Protein AF-A0A518LIF8-F1 (afdb_monomer_lite)

Secondary structure (DSSP, 8-state):
-HHHHHHHHHHHHHHHHHHHHHHHHHHS-TT--TT-TTB-HHHHHHHHHHHHHHHHHHTHHHHHHHHHHHHTTSSPS---EETTEESEEETTTTT-S-TTEEEEEEEEEEEEEEEEEEEEEEEEEEEEEEEEEEEEEEEEEEEEEEEEEEEEEEEEEEEEEEEEEEEEEEEEEEEEEESSS-B-HHHHHHHHHH-GGGGGGBPSPPP-----PPP-

Sequence (216 aa):
MEDAERMKQDLATLERENAQLRARLRNTPFASEPTNPAFNAMEFRKALNFYVRISLLFLIPVQLAAIMLWLRGGVPKGLPSFGPIPLFDFGGLQSGIMPGIGIGIVSVGGLAIGLIAFGGMAVGVFAFGGGSLGVFAFGGGAIGLIAVGGGAVGLVSLGGGGAGIYVCAERGAGRYVFSVQRQDDRAVEFFTRWLPRLKKALAQPLPVVRIDSPRI

Radius of gyration: 25.29 Å; chains: 1; bounding box: 71×24×81 Å

pLDDT: mean 76.66, std 13.47, range [39.0, 92.81]

Structure (mmCIF, N/CA/C/O backbone):
data_AF-A0A518LIF8-F1
#
_entry.id   AF-A0A518LIF8-F1
#
loop_
_atom_site.group_PDB
_atom_site.id
_atom_site.type_symbol
_atom_site.label_atom_id
_atom_site.label_alt_id
_atom_site.label_comp_id
_atom_site.label_asym_id
_atom_site.label_entity_id
_atom_site.label_seq_id
_atom_site.pdbx_PDB_ins_code
_atom_site.Cartn_x
_atom_site.Cartn_y
_atom_site.Cartn_z
_atom_site.occupancy
_atom_site.B_iso_or_equiv
_atom_site.auth_seq_id
_atom_site.auth_comp_id
_atom_site.auth_asym_id
_atom_site.auth_atom_id
_atom_site.pdbx_PDB_model_num
ATOM 1 N N . MET A 1 1 ? -42.990 -7.902 49.945 1.00 66.25 1 MET A N 1
ATOM 2 C CA . MET A 1 1 ? -43.454 -6.800 49.067 1.00 66.25 1 MET A CA 1
ATOM 3 C C . MET A 1 1 ? -42.357 -5.758 48.887 1.00 66.25 1 MET A C 1
ATOM 5 O O . MET A 1 1 ? -42.110 -5.378 47.755 1.00 66.25 1 MET A O 1
ATOM 9 N N . GLU A 1 2 ? -41.638 -5.408 49.954 1.00 78.94 2 GLU A N 1
ATOM 10 C CA . GLU A 1 2 ? -40.510 -4.461 49.956 1.00 78.94 2 GLU A CA 1
ATOM 11 C C . GLU A 1 2 ? -39.363 -4.822 48.982 1.00 78.94 2 GLU A C 1
ATOM 13 O O . GLU A 1 2 ? -38.900 -3.973 48.223 1.00 78.94 2 GLU A O 1
ATOM 18 N N . ASP A 1 3 ? -38.984 -6.102 48.889 1.00 80.56 3 ASP A N 1
ATOM 19 C CA . ASP A 1 3 ? -37.943 -6.552 47.943 1.00 80.56 3 ASP A CA 1
ATOM 20 C C . ASP A 1 3 ? -38.349 -6.396 46.472 1.00 80.56 3 ASP A C 1
ATOM 22 O O . ASP A 1 3 ? -37.524 -6.083 45.615 1.00 80.56 3 ASP A O 1
ATOM 26 N N . ALA A 1 4 ? -39.639 -6.568 46.166 1.00 83.12 4 ALA A N 1
ATOM 27 C CA . ALA A 1 4 ? -40.151 -6.407 44.808 1.00 83.12 4 ALA A CA 1
ATOM 28 C C . ALA A 1 4 ? -40.184 -4.931 44.381 1.00 83.12 4 ALA A C 1
ATOM 30 O O . ALA A 1 4 ? -40.071 -4.631 43.192 1.00 83.12 4 ALA A O 1
ATOM 31 N N . GLU A 1 5 ? -40.323 -4.009 45.335 1.00 89.31 5 GLU A N 1
ATOM 32 C CA . GLU A 1 5 ? -40.235 -2.572 45.078 1.00 89.31 5 GLU A CA 1
ATOM 33 C C . GLU A 1 5 ? -38.786 -2.117 44.897 1.00 89.31 5 GLU A C 1
ATOM 35 O O . GLU A 1 5 ? -38.511 -1.396 43.936 1.00 89.31 5 GLU A O 1
ATOM 40 N N . ARG A 1 6 ? -37.845 -2.616 45.713 1.00 87.69 6 ARG A N 1
ATOM 41 C CA . ARG A 1 6 ? -36.402 -2.382 45.503 1.00 87.69 6 ARG A CA 1
ATOM 42 C C . ARG A 1 6 ? -35.941 -2.852 44.133 1.00 87.69 6 ARG A C 1
ATOM 44 O O . ARG A 1 6 ? -35.307 -2.097 43.407 1.00 87.69 6 ARG A O 1
ATOM 51 N N . MET A 1 7 ? -36.337 -4.058 43.735 1.00 77.44 7 MET A N 1
ATOM 52 C CA . MET A 1 7 ? -35.919 -4.624 42.453 1.00 77.44 7 MET A CA 1
ATOM 53 C C . MET A 1 7 ? -36.447 -3.811 41.260 1.00 77.44 7 MET A C 1
ATOM 55 O O . MET A 1 7 ? -35.762 -3.673 40.250 1.00 77.44 7 MET A O 1
ATOM 59 N N . LYS A 1 8 ? -37.641 -3.213 41.381 1.00 82.12 8 LYS A N 1
ATOM 60 C CA . LYS A 1 8 ? -38.184 -2.290 40.370 1.00 82.12 8 LYS A CA 1
ATOM 61 C C . LYS A 1 8 ? -37.453 -0.947 40.350 1.00 82.12 8 LYS A C 1
ATOM 63 O O . LYS A 1 8 ? -37.257 -0.391 39.270 1.00 82.12 8 LYS A O 1
ATOM 68 N N . GLN A 1 9 ? -37.054 -0.430 41.511 1.00 88.62 9 GLN A N 1
ATOM 69 C CA . GLN A 1 9 ? -36.265 0.801 41.603 1.00 88.62 9 GLN A CA 1
ATOM 70 C C . GLN A 1 9 ? -34.866 0.620 41.007 1.00 88.62 9 GLN A C 1
ATOM 72 O O . GLN A 1 9 ? -34.432 1.462 40.219 1.00 88.62 9 GLN A O 1
ATOM 77 N N . ASP A 1 10 ? -34.203 -0.500 41.287 1.00 84.75 10 ASP A N 1
ATOM 78 C CA . ASP A 1 10 ? -32.897 -0.826 40.708 1.00 84.75 10 ASP A CA 1
ATOM 79 C C . ASP A 1 10 ? -32.988 -0.983 39.187 1.00 84.75 10 ASP A C 1
ATOM 81 O O . ASP A 1 10 ? -32.168 -0.427 38.457 1.00 84.75 10 ASP A O 1
ATOM 85 N N . LEU A 1 11 ? -34.035 -1.650 38.686 1.00 81.25 11 LEU A N 1
ATOM 86 C CA . LEU A 1 11 ? -34.255 -1.805 37.246 1.00 81.25 11 LEU A CA 1
ATOM 87 C C . LEU A 1 11 ? -34.452 -0.450 36.552 1.00 81.25 11 LEU A C 1
ATOM 89 O O . LEU A 1 11 ? -33.823 -0.178 35.532 1.00 81.25 11 LEU A O 1
ATOM 93 N N . ALA A 1 12 ? -35.274 0.428 37.133 1.00 85.31 12 ALA A N 1
ATOM 94 C CA . ALA A 1 12 ? -35.507 1.767 36.597 1.00 85.31 12 ALA A CA 1
ATOM 95 C C . ALA A 1 12 ? -34.231 2.627 36.608 1.00 85.31 12 ALA A C 1
ATOM 97 O O . ALA A 1 12 ? -34.028 3.465 35.726 1.00 85.31 12 ALA A O 1
ATOM 98 N N . THR A 1 13 ? -33.362 2.421 37.597 1.00 85.44 13 THR A N 1
ATOM 99 C CA . THR A 1 13 ? -32.077 3.122 37.709 1.00 85.44 13 THR A CA 1
ATOM 100 C C . THR A 1 13 ? -31.101 2.624 36.646 1.00 85.44 13 THR A C 1
ATOM 102 O O . THR A 1 13 ? -30.535 3.429 35.904 1.00 85.44 13 THR A O 1
ATOM 105 N N . LEU A 1 14 ? -31.004 1.304 36.476 1.00 77.44 14 LEU A N 1
ATOM 106 C CA . LEU A 1 14 ? -30.195 0.672 35.436 1.00 77.44 14 LEU A CA 1
ATOM 107 C C . LEU A 1 14 ? -30.654 1.067 34.034 1.00 77.44 14 LEU A C 1
ATOM 109 O O . LEU A 1 14 ? -29.820 1.364 33.186 1.00 77.44 14 LEU A O 1
ATOM 113 N N . GLU A 1 15 ? -31.959 1.119 33.766 1.00 81.56 15 GLU A N 1
ATOM 114 C CA . GLU A 1 15 ? -32.489 1.544 32.464 1.00 81.56 15 GLU A CA 1
ATOM 115 C C . GLU A 1 15 ? -32.129 2.996 32.139 1.00 81.56 15 GLU A C 1
ATOM 117 O O . GLU A 1 15 ? -31.769 3.300 30.997 1.00 81.56 15 GLU A O 1
ATOM 122 N N . ARG A 1 16 ? -32.162 3.887 33.138 1.00 81.94 16 ARG A N 1
ATOM 123 C CA . ARG A 1 16 ? -31.741 5.288 32.983 1.00 81.94 16 ARG A CA 1
ATOM 124 C C . ARG A 1 16 ? -30.247 5.404 32.719 1.00 81.94 16 ARG A C 1
ATOM 126 O O . ARG A 1 16 ? -29.862 6.141 31.812 1.00 81.94 16 ARG A O 1
ATOM 133 N N . GLU A 1 17 ? -29.415 4.667 33.451 1.00 70.56 17 GLU A N 1
ATOM 134 C CA . GLU A 1 17 ? -27.970 4.633 33.204 1.00 70.56 17 GLU A CA 1
ATOM 135 C C . GLU A 1 17 ? -27.652 4.060 31.825 1.00 70.56 17 GLU A C 1
ATOM 137 O O . GLU A 1 17 ? -26.855 4.633 31.086 1.00 70.56 17 GLU A O 1
ATOM 142 N N . ASN A 1 18 ? -28.331 2.989 31.412 1.00 69.38 18 ASN A N 1
ATOM 143 C CA . ASN A 1 18 ? -28.150 2.401 30.088 1.00 69.38 18 ASN A CA 1
ATOM 144 C C . ASN A 1 18 ? -28.599 3.368 28.982 1.00 69.38 18 ASN A C 1
ATOM 146 O O . ASN A 1 18 ? -27.929 3.505 27.959 1.00 69.38 18 ASN A O 1
ATOM 150 N N . ALA A 1 19 ? -29.703 4.094 29.180 1.00 74.69 19 ALA A N 1
ATOM 151 C CA . ALA A 1 19 ? -30.160 5.132 28.258 1.00 74.69 19 ALA A CA 1
ATOM 152 C C . ALA A 1 19 ? -29.178 6.314 28.180 1.00 74.69 19 ALA A C 1
ATOM 154 O O . ALA A 1 19 ? -28.896 6.802 27.082 1.00 74.69 19 ALA A O 1
ATOM 155 N N . GLN A 1 20 ? -28.600 6.736 29.308 1.00 75.44 20 GLN A N 1
ATOM 156 C CA . GLN A 1 20 ? -27.552 7.759 29.345 1.00 75.44 20 GLN A CA 1
ATOM 157 C C . GLN A 1 20 ? -26.262 7.288 28.677 1.00 75.44 20 GLN A C 1
ATOM 159 O O . GLN A 1 20 ? -25.673 8.043 27.906 1.00 75.44 20 GLN A O 1
ATOM 164 N N . LEU A 1 21 ? -25.840 6.046 28.909 1.00 58.69 21 LEU A N 1
ATOM 165 C CA . LEU A 1 21 ? -24.696 5.435 28.235 1.00 58.69 21 LEU A CA 1
ATOM 166 C C . LEU A 1 21 ? -24.939 5.359 26.728 1.00 58.69 21 LEU A C 1
ATOM 168 O O . LEU A 1 21 ? -24.064 5.735 25.959 1.00 58.69 21 LEU A O 1
ATOM 172 N N . ARG A 1 22 ? -26.145 4.985 26.287 1.00 62.56 22 ARG A N 1
ATOM 173 C CA . ARG A 1 22 ? -26.541 5.012 24.868 1.00 62.56 22 ARG A CA 1
ATOM 174 C C . ARG A 1 22 ? -26.496 6.418 24.278 1.00 62.56 22 ARG A C 1
ATOM 176 O O . ARG A 1 22 ? -26.089 6.569 23.132 1.00 62.56 22 ARG A O 1
ATOM 183 N N . ALA A 1 23 ? -26.921 7.439 25.022 1.00 63.16 23 ALA A N 1
ATOM 184 C CA . ALA A 1 23 ? -26.852 8.829 24.575 1.00 63.16 23 ALA A CA 1
ATOM 185 C C . ALA A 1 23 ? -25.404 9.333 24.510 1.00 63.16 23 ALA A C 1
ATOM 187 O O . ALA A 1 23 ? -25.035 9.976 23.530 1.00 63.16 23 ALA A O 1
ATOM 188 N N . ARG A 1 24 ? -24.569 8.975 25.498 1.00 57.41 24 ARG A N 1
ATOM 189 C CA . ARG A 1 24 ? -23.124 9.233 25.476 1.00 57.41 24 ARG A CA 1
ATOM 190 C C . ARG A 1 24 ? -22.498 8.563 24.266 1.00 57.41 24 ARG A C 1
ATOM 192 O O . ARG A 1 24 ? -21.989 9.279 23.430 1.00 57.41 24 ARG A O 1
ATOM 199 N N . LEU A 1 25 ? -22.668 7.256 24.082 1.00 52.72 25 LEU A N 1
ATOM 200 C CA . LEU A 1 25 ? -22.127 6.500 22.945 1.00 52.72 25 LEU A CA 1
ATOM 201 C C . LEU A 1 25 ? -22.579 7.030 21.576 1.00 52.72 25 LEU A C 1
ATOM 203 O O . LEU A 1 25 ? -21.823 6.959 20.615 1.00 52.72 25 LEU A O 1
ATOM 207 N N . ARG A 1 26 ? -23.803 7.562 21.474 1.00 55.28 26 ARG A N 1
ATOM 208 C CA . ARG A 1 26 ? -24.331 8.155 20.235 1.00 55.28 26 ARG A CA 1
ATOM 209 C C . ARG A 1 26 ? -23.744 9.539 19.942 1.00 55.28 26 ARG A C 1
ATOM 211 O O . ARG A 1 26 ? -23.593 9.888 18.776 1.00 55.28 26 ARG A O 1
ATOM 218 N N . ASN A 1 27 ? -23.424 10.306 20.985 1.00 54.44 27 ASN A N 1
ATOM 219 C CA . ASN A 1 27 ? -22.943 11.687 20.880 1.00 54.44 27 ASN A CA 1
ATOM 220 C C . ASN A 1 27 ? -21.419 11.813 21.018 1.00 54.44 27 ASN A C 1
ATOM 222 O O . ASN A 1 27 ? -20.849 12.821 20.609 1.00 54.44 27 ASN A O 1
ATOM 226 N N . THR A 1 28 ? -20.748 10.806 21.571 1.00 46.34 28 THR A N 1
ATOM 227 C CA . THR A 1 28 ? -19.296 10.676 21.565 1.00 46.34 28 THR A CA 1
ATOM 228 C C . THR A 1 28 ? -18.901 9.906 20.309 1.00 46.34 28 THR A C 1
ATOM 230 O O . THR A 1 28 ? -19.117 8.691 20.258 1.00 46.34 28 THR A O 1
ATOM 233 N N . PRO A 1 29 ? -18.302 10.540 19.287 1.00 49.28 29 PRO A N 1
ATOM 234 C CA . PRO A 1 29 ? -17.512 9.767 18.344 1.00 49.28 29 PRO A CA 1
ATOM 235 C C . PRO A 1 29 ? -16.437 9.052 19.173 1.00 49.28 29 PRO A C 1
ATOM 237 O O . PRO A 1 29 ? -15.814 9.681 20.023 1.00 49.28 29 PRO A O 1
ATOM 240 N N . PHE A 1 30 ? -16.276 7.745 18.976 1.00 48.09 30 PHE A N 1
ATOM 241 C CA . PHE A 1 30 ? -15.442 6.780 19.721 1.00 48.09 30 PHE A CA 1
ATOM 242 C C . PHE A 1 30 ? -13.918 7.109 19.794 1.00 48.09 30 PHE A C 1
ATOM 244 O O . PHE A 1 30 ? -13.072 6.226 19.856 1.00 48.09 30 PHE A O 1
ATOM 251 N N . ALA A 1 31 ? -13.518 8.377 19.736 1.00 45.19 31 ALA A N 1
ATOM 252 C CA . ALA A 1 31 ? -12.410 8.809 18.899 1.00 45.19 31 ALA A CA 1
ATOM 253 C C . ALA A 1 31 ? -11.564 9.969 19.432 1.00 45.19 31 ALA A C 1
ATOM 255 O O . ALA A 1 31 ? -10.439 10.146 18.968 1.00 45.19 31 ALA A O 1
ATOM 256 N N . SER A 1 32 ? -12.118 10.823 20.299 1.00 39.91 32 SER A N 1
ATOM 257 C CA . SER A 1 32 ? -11.504 12.119 20.624 1.00 39.91 32 SER A CA 1
ATOM 258 C C . SER A 1 32 ? -10.998 12.251 22.055 1.00 39.91 32 SER A C 1
ATOM 260 O O . SER A 1 32 ? -10.412 13.280 22.378 1.00 39.91 32 SER A O 1
ATOM 262 N N . GLU A 1 33 ? -11.157 11.234 22.902 1.00 39.72 33 GLU A N 1
ATOM 263 C CA . GLU A 1 33 ? -10.405 11.194 24.153 1.00 39.72 33 GLU A CA 1
ATOM 264 C C . GLU A 1 33 ? -9.013 10.592 23.896 1.00 39.72 33 GLU A C 1
ATOM 266 O O . GLU A 1 33 ? -8.917 9.495 23.340 1.00 39.72 33 GLU A O 1
ATOM 271 N N . PRO A 1 34 ? -7.920 11.247 24.341 1.00 44.06 34 PRO A N 1
ATOM 272 C CA . PRO A 1 34 ? -6.574 10.658 24.369 1.00 44.06 34 PRO A CA 1
ATOM 273 C C . PRO A 1 34 ? -6.483 9.384 25.237 1.00 44.06 34 PRO A C 1
ATOM 275 O O . PRO A 1 34 ? -5.436 8.742 25.287 1.00 44.06 34 PRO A O 1
ATOM 278 N N . THR A 1 35 ? -7.593 9.002 25.869 1.00 45.22 35 THR A N 1
ATOM 279 C CA . THR A 1 35 ? -7.771 7.852 26.745 1.00 45.22 35 THR A CA 1
ATOM 280 C C . THR A 1 35 ? -8.967 7.011 26.280 1.00 45.22 35 THR A C 1
ATOM 282 O O . THR A 1 35 ? -9.860 6.731 27.066 1.00 45.22 35 THR A O 1
ATOM 285 N N . ASN A 1 36 ? -9.039 6.609 25.005 1.00 51.31 36 ASN A N 1
ATOM 286 C CA . ASN A 1 36 ? -9.975 5.546 24.617 1.00 51.31 36 ASN A CA 1
ATOM 287 C C . ASN A 1 36 ? -9.455 4.205 25.188 1.00 51.31 36 ASN A C 1
ATOM 289 O O . ASN A 1 36 ? -8.446 3.698 24.688 1.00 51.31 36 ASN A O 1
ATOM 293 N N . PRO A 1 37 ? -10.099 3.601 26.209 1.00 53.69 37 PRO A N 1
ATOM 294 C CA . PRO A 1 37 ? -9.611 2.366 26.822 1.00 53.69 37 PRO A CA 1
ATOM 295 C C . PRO A 1 37 ? -9.697 1.157 25.880 1.00 53.69 37 PRO A C 1
ATOM 297 O O . PRO A 1 37 ? -9.038 0.156 26.140 1.00 53.69 37 PRO A O 1
ATOM 300 N N . ALA A 1 38 ? -10.473 1.243 24.792 1.00 56.03 38 ALA A N 1
ATOM 301 C CA . ALA A 1 38 ? -10.650 0.169 23.815 1.00 56.03 38 ALA A CA 1
ATOM 302 C C . ALA A 1 38 ? -9.593 0.182 22.694 1.00 56.03 38 ALA A C 1
ATOM 304 O O . ALA A 1 38 ? -9.380 -0.838 22.034 1.00 56.03 38 ALA A O 1
ATOM 305 N N . PHE A 1 39 ? -8.901 1.307 22.474 1.00 64.81 39 PHE A N 1
ATOM 306 C CA . PHE A 1 39 ? -7.959 1.437 21.364 1.00 64.81 39 PHE A CA 1
ATOM 307 C C . PHE A 1 39 ? -6.686 2.190 21.733 1.00 64.81 39 PHE A C 1
ATOM 309 O O . PHE A 1 39 ? -6.690 3.389 22.007 1.00 64.81 39 PHE A O 1
ATOM 316 N N . ASN A 1 40 ? -5.556 1.495 21.629 1.00 71.88 40 ASN A N 1
ATOM 317 C CA . ASN A 1 40 ? -4.247 2.088 21.838 1.00 71.88 40 ASN A CA 1
ATOM 318 C C . ASN A 1 40 ? -3.651 2.564 20.502 1.00 71.88 40 ASN A C 1
ATOM 320 O O . ASN A 1 40 ? -3.010 1.804 19.769 1.00 71.88 40 ASN A O 1
ATOM 324 N N . ALA A 1 41 ? -3.821 3.857 20.208 1.00 68.38 41 ALA A N 1
ATOM 325 C CA . ALA A 1 41 ? -3.300 4.490 18.993 1.00 68.38 41 ALA A CA 1
ATOM 326 C C . ALA A 1 41 ? -1.768 4.403 18.869 1.00 68.38 41 ALA A C 1
ATOM 328 O O . ALA A 1 41 ? -1.224 4.352 17.763 1.00 68.38 41 ALA A O 1
ATOM 329 N N . MET A 1 42 ? -1.053 4.353 19.996 1.00 74.00 42 MET A N 1
ATOM 330 C CA . MET A 1 42 ? 0.403 4.245 19.998 1.00 74.00 42 MET A CA 1
ATOM 331 C C . MET A 1 42 ? 0.855 2.860 19.534 1.00 74.00 42 MET A C 1
ATOM 333 O O . MET A 1 42 ? 1.761 2.755 18.706 1.00 74.00 42 MET A O 1
ATOM 337 N N . GLU A 1 43 ? 0.192 1.806 20.011 1.00 76.75 43 GLU A N 1
ATOM 338 C CA . GLU A 1 43 ? 0.437 0.433 19.560 1.00 76.75 43 GLU A CA 1
ATOM 339 C C . GLU A 1 43 ? -0.013 0.221 18.111 1.00 76.75 43 GLU A C 1
ATOM 341 O O . GLU A 1 43 ? 0.692 -0.442 17.350 1.00 76.75 43 GLU A O 1
ATOM 346 N N . PHE A 1 44 ? -1.106 0.862 17.680 1.00 76.56 44 PHE A N 1
ATOM 347 C CA . PHE A 1 44 ? -1.516 0.877 16.272 1.00 76.56 44 PHE A CA 1
ATOM 348 C C . PHE A 1 44 ? -0.424 1.463 15.374 1.00 76.56 44 PHE A C 1
ATOM 350 O O . PHE A 1 44 ? 0.012 0.820 14.418 1.00 76.56 44 PHE A O 1
ATOM 357 N N . ARG A 1 45 ? 0.087 2.652 15.718 1.00 77.38 45 ARG A N 1
ATOM 358 C CA . ARG A 1 45 ? 1.146 3.309 14.943 1.00 77.38 45 ARG A CA 1
ATOM 359 C C . ARG A 1 45 ? 2.445 2.512 14.961 1.00 77.38 45 ARG A C 1
ATOM 361 O O . ARG A 1 45 ? 3.104 2.405 13.931 1.00 77.38 45 ARG A O 1
ATOM 368 N N . LYS A 1 46 ? 2.821 1.914 16.097 1.00 81.56 46 LYS A N 1
ATOM 369 C CA . LYS A 1 46 ? 3.983 1.009 16.175 1.00 81.56 46 LYS A CA 1
ATOM 370 C C . LYS A 1 46 ? 3.801 -0.216 15.282 1.00 81.56 46 LYS A C 1
ATOM 372 O O . LYS A 1 46 ? 4.746 -0.596 14.594 1.00 81.56 46 LYS A O 1
ATOM 377 N N . ALA A 1 47 ? 2.612 -0.819 15.272 1.00 79.69 47 ALA A N 1
ATOM 378 C CA . ALA A 1 47 ? 2.302 -1.952 14.411 1.00 79.69 47 ALA A CA 1
ATOM 379 C C . ALA A 1 47 ? 2.378 -1.557 12.930 1.00 79.69 47 ALA A C 1
ATOM 381 O O . ALA A 1 47 ? 3.066 -2.232 12.168 1.00 79.69 47 ALA A O 1
ATOM 382 N N . LEU A 1 48 ? 1.762 -0.439 12.534 1.00 79.31 48 LEU A N 1
ATOM 383 C CA . LEU A 1 48 ? 1.819 0.068 11.161 1.00 79.31 48 LEU A CA 1
ATOM 384 C C . LEU A 1 48 ? 3.263 0.381 10.739 1.00 79.31 48 LEU A C 1
ATOM 386 O O . LEU A 1 48 ? 3.727 -0.111 9.714 1.00 79.31 48 LEU A O 1
ATOM 390 N N . ASN A 1 49 ? 4.018 1.095 11.580 1.00 81.88 49 ASN A N 1
ATOM 391 C CA . ASN A 1 49 ? 5.431 1.393 11.341 1.00 81.88 49 ASN A CA 1
ATOM 392 C C . ASN A 1 49 ? 6.291 0.133 11.246 1.00 81.88 49 ASN A C 1
ATOM 394 O O . ASN A 1 49 ? 7.248 0.110 10.477 1.00 81.88 49 ASN A O 1
ATOM 398 N N . PHE A 1 50 ? 5.977 -0.918 12.003 1.00 84.31 50 PHE A N 1
ATOM 399 C CA . PHE A 1 50 ? 6.672 -2.194 11.878 1.00 84.31 50 PHE A CA 1
ATOM 400 C C . PHE A 1 50 ? 6.471 -2.805 10.488 1.00 84.31 50 PHE A C 1
ATOM 402 O O . PHE A 1 50 ? 7.451 -3.216 9.870 1.00 84.31 50 PHE A O 1
ATOM 409 N N . TYR A 1 51 ? 5.236 -2.826 9.977 1.00 81.06 51 TYR A N 1
ATOM 410 C CA . TYR A 1 51 ? 4.958 -3.331 8.630 1.00 81.06 51 TYR A CA 1
ATOM 411 C C . TYR A 1 51 ? 5.590 -2.456 7.542 1.00 81.06 51 TYR A C 1
ATOM 413 O O . TYR A 1 51 ? 6.188 -2.987 6.614 1.00 81.06 51 TYR A O 1
ATOM 421 N N . VAL A 1 52 ? 5.554 -1.131 7.687 1.00 77.31 52 VAL A N 1
ATOM 422 C CA . VAL A 1 52 ? 6.214 -0.213 6.741 1.00 77.31 52 VAL A CA 1
ATOM 423 C C . VAL A 1 52 ? 7.735 -0.408 6.745 1.00 77.31 52 VAL A C 1
ATOM 425 O O . VAL A 1 52 ? 8.367 -0.457 5.691 1.00 77.31 52 VAL A O 1
ATOM 428 N N . ARG A 1 53 ? 8.349 -0.572 7.923 1.00 81.25 53 ARG A N 1
ATOM 429 C CA . ARG A 1 53 ? 9.791 -0.843 8.035 1.00 81.25 53 ARG A CA 1
ATOM 430 C C . ARG A 1 53 ? 10.163 -2.193 7.443 1.00 81.25 53 ARG A C 1
ATOM 432 O O . ARG A 1 53 ? 11.159 -2.271 6.735 1.00 81.25 53 ARG A O 1
ATOM 439 N N . ILE A 1 54 ? 9.384 -3.244 7.704 1.00 84.31 54 ILE A N 1
ATOM 440 C CA . ILE A 1 54 ? 9.693 -4.568 7.157 1.00 84.31 54 ILE A CA 1
ATOM 441 C C . ILE A 1 54 ? 9.533 -4.590 5.634 1.00 84.31 54 ILE A C 1
ATOM 443 O O . ILE A 1 54 ? 10.372 -5.174 4.954 1.00 84.31 54 ILE A O 1
ATOM 447 N N . SER A 1 55 ? 8.540 -3.879 5.083 1.00 79.56 55 SER A N 1
ATOM 448 C CA . SER A 1 55 ? 8.419 -3.714 3.632 1.00 79.56 55 SER A CA 1
ATOM 449 C C . SER A 1 55 ? 9.577 -2.904 3.043 1.00 79.56 55 SER A C 1
ATOM 451 O O . SER A 1 55 ? 10.087 -3.267 1.990 1.00 79.56 55 SER A O 1
ATOM 453 N N . LEU A 1 56 ? 10.051 -1.857 3.732 1.00 79.00 56 LEU A N 1
ATOM 454 C CA . LEU A 1 56 ? 11.242 -1.091 3.327 1.00 79.00 56 LEU A CA 1
ATOM 455 C C . LEU A 1 56 ? 12.511 -1.952 3.316 1.00 79.00 56 LEU A C 1
ATOM 457 O O . LEU A 1 56 ? 13.300 -1.852 2.381 1.00 79.00 56 LEU A O 1
ATOM 461 N N . LEU A 1 57 ? 12.692 -2.823 4.314 1.00 84.88 57 LEU A N 1
ATOM 462 C CA . LEU A 1 57 ? 13.814 -3.767 4.352 1.00 84.88 57 LEU A CA 1
ATOM 463 C C . LEU A 1 57 ? 13.780 -4.728 3.156 1.00 84.88 57 LEU A C 1
ATOM 465 O O . LEU A 1 57 ? 14.817 -5.001 2.559 1.00 84.88 57 LEU A O 1
ATOM 469 N N . PHE A 1 58 ? 12.592 -5.194 2.762 1.00 82.19 58 PHE A N 1
ATOM 470 C CA . PHE A 1 58 ? 12.429 -6.070 1.598 1.00 82.19 58 PHE A CA 1
ATOM 471 C C . PHE A 1 58 ? 12.797 -5.381 0.271 1.00 82.19 58 PHE A C 1
ATOM 473 O O . PHE A 1 58 ? 13.151 -6.047 -0.699 1.00 82.19 58 PHE A O 1
ATOM 480 N N . LEU A 1 59 ? 12.767 -4.045 0.232 1.00 80.50 59 LEU A N 1
ATOM 481 C CA . LEU A 1 59 ? 13.183 -3.249 -0.924 1.00 80.50 59 LEU A CA 1
ATOM 482 C C . LEU A 1 59 ? 14.696 -2.975 -0.971 1.00 80.50 59 LEU A C 1
ATOM 484 O O . LEU A 1 59 ? 15.174 -2.517 -2.005 1.00 80.50 59 LEU A O 1
ATOM 488 N N . ILE A 1 60 ? 15.470 -3.280 0.079 1.00 85.31 60 ILE A N 1
ATOM 489 C CA . ILE A 1 60 ? 16.937 -3.104 0.094 1.00 85.31 60 ILE A CA 1
ATOM 490 C C . ILE A 1 60 ? 17.639 -3.752 -1.110 1.00 85.31 60 ILE A C 1
ATOM 492 O O . ILE A 1 60 ? 18.430 -3.054 -1.740 1.00 85.31 60 ILE A O 1
ATOM 496 N N . PRO A 1 61 ? 17.394 -5.024 -1.490 1.00 85.06 61 PRO A N 1
ATOM 497 C CA . PRO A 1 61 ? 18.064 -5.611 -2.653 1.00 85.06 61 PRO A CA 1
ATOM 498 C C . PRO A 1 61 ? 17.738 -4.866 -3.954 1.00 85.06 61 PRO A C 1
ATOM 500 O O . PRO A 1 61 ? 18.619 -4.694 -4.790 1.00 85.06 61 PRO A O 1
ATOM 503 N N . VAL A 1 62 ? 16.508 -4.364 -4.102 1.00 81.31 62 VAL A N 1
ATOM 504 C CA . VAL A 1 62 ? 16.097 -3.554 -5.261 1.00 81.31 62 VAL A CA 1
ATOM 505 C C . VAL A 1 62 ? 16.820 -2.205 -5.260 1.00 81.31 62 VAL A C 1
ATOM 507 O O . VAL A 1 62 ? 17.324 -1.780 -6.297 1.00 81.31 62 VAL A O 1
ATOM 510 N N . GLN A 1 63 ? 16.935 -1.555 -4.098 1.00 81.12 63 GLN A N 1
ATOM 511 C CA . GLN A 1 63 ? 17.680 -0.301 -3.944 1.00 81.12 63 GLN A CA 1
ATOM 512 C C . GLN A 1 63 ? 19.177 -0.492 -4.219 1.00 81.12 63 GLN A C 1
ATOM 514 O O . GLN A 1 63 ? 19.765 0.289 -4.962 1.00 81.12 63 GLN A O 1
ATOM 519 N N . LEU A 1 64 ? 19.789 -1.550 -3.678 1.00 86.38 64 LEU A N 1
ATOM 520 C CA . LEU A 1 64 ? 21.191 -1.893 -3.923 1.00 86.38 64 LEU A CA 1
ATOM 521 C C . LEU A 1 64 ? 21.439 -2.199 -5.399 1.00 86.38 64 LEU A C 1
ATOM 523 O O . LEU A 1 64 ? 22.407 -1.693 -5.955 1.00 86.38 64 LEU A O 1
ATOM 527 N N . ALA A 1 65 ? 20.559 -2.961 -6.052 1.00 81.38 65 ALA A N 1
ATOM 528 C CA . ALA A 1 65 ? 20.649 -3.220 -7.486 1.00 81.38 65 ALA A CA 1
ATOM 529 C C . ALA A 1 65 ? 20.531 -1.927 -8.308 1.00 81.38 65 ALA A C 1
ATOM 531 O O . ALA A 1 65 ? 21.309 -1.725 -9.237 1.00 81.38 65 ALA A O 1
ATOM 532 N N . ALA A 1 66 ? 19.616 -1.022 -7.945 1.00 76.44 66 ALA A N 1
ATOM 533 C CA . ALA A 1 66 ? 19.473 0.278 -8.599 1.00 76.44 66 ALA A CA 1
ATOM 534 C C . ALA A 1 66 ? 20.731 1.152 -8.438 1.00 76.44 66 ALA A C 1
ATOM 536 O O . ALA A 1 66 ? 21.212 1.719 -9.418 1.00 76.44 66 ALA A O 1
ATOM 537 N N . ILE A 1 67 ? 21.311 1.211 -7.233 1.00 82.94 67 ILE A N 1
ATOM 538 C CA . ILE A 1 67 ? 22.577 1.918 -6.967 1.00 82.94 67 ILE A CA 1
ATOM 539 C C . ILE A 1 67 ? 23.729 1.269 -7.742 1.00 82.94 67 ILE A C 1
ATOM 541 O O . ILE A 1 67 ? 24.544 1.970 -8.335 1.00 82.94 67 ILE A O 1
ATOM 545 N N . MET A 1 68 ? 23.791 -0.063 -7.781 1.00 83.69 68 MET A N 1
ATOM 546 C CA . MET A 1 68 ? 24.827 -0.801 -8.504 1.00 83.69 68 MET A CA 1
ATOM 547 C C . MET A 1 68 ? 24.746 -0.555 -10.017 1.00 83.69 68 MET A C 1
ATOM 549 O O . MET A 1 68 ? 25.773 -0.362 -10.666 1.00 83.69 68 MET A O 1
ATOM 553 N N . LEU A 1 69 ? 23.535 -0.505 -10.577 1.00 77.50 69 LEU A N 1
ATOM 554 C CA . LEU A 1 69 ? 23.298 -0.121 -11.971 1.00 77.50 69 LEU A CA 1
ATOM 555 C C . LEU A 1 69 ? 23.719 1.328 -12.234 1.00 77.50 69 LEU A C 1
ATOM 557 O O . LEU A 1 69 ? 24.344 1.607 -13.254 1.00 77.50 69 LEU A O 1
ATOM 561 N N . TRP A 1 70 ? 23.442 2.242 -11.302 1.00 72.94 70 TRP A N 1
ATOM 562 C CA . TRP A 1 70 ? 23.875 3.635 -11.411 1.00 72.94 70 TRP A CA 1
ATOM 563 C C . TRP A 1 70 ? 25.407 3.760 -11.408 1.00 72.94 70 TRP A C 1
ATOM 565 O O . TRP A 1 70 ? 25.971 4.389 -12.302 1.00 72.94 70 TRP A O 1
ATOM 575 N N . LEU A 1 71 ? 26.091 3.067 -10.490 1.00 81.62 71 LEU A N 1
ATOM 576 C CA . LEU A 1 71 ? 27.560 2.998 -10.420 1.00 81.62 71 LEU A CA 1
ATOM 577 C C . LEU A 1 71 ? 28.196 2.401 -11.685 1.00 81.62 71 LEU A C 1
ATOM 579 O O . LEU A 1 71 ? 29.304 2.780 -12.054 1.00 81.62 71 LEU A O 1
ATOM 583 N N . ARG A 1 72 ? 27.503 1.484 -12.372 1.00 77.38 72 ARG A N 1
ATOM 584 C CA . ARG A 1 72 ? 27.965 0.841 -13.615 1.00 77.38 72 ARG A CA 1
ATOM 585 C C . ARG A 1 72 ? 27.735 1.699 -14.874 1.00 77.38 72 ARG A C 1
ATOM 587 O O . ARG A 1 72 ? 27.980 1.227 -15.982 1.00 77.38 72 ARG A O 1
ATOM 594 N N . GLY A 1 73 ? 27.304 2.954 -14.724 1.00 69.12 73 GLY A N 1
ATOM 595 C CA . GLY A 1 73 ? 27.069 3.875 -15.842 1.00 69.12 73 GLY A CA 1
ATOM 596 C C . GLY A 1 73 ? 25.654 3.805 -16.422 1.00 69.12 73 GLY A C 1
ATOM 597 O O . GLY A 1 73 ? 25.432 4.224 -17.557 1.00 69.12 73 GLY A O 1
ATOM 598 N N . GLY A 1 74 ? 24.697 3.289 -15.648 1.00 68.06 74 GLY A N 1
ATOM 599 C CA . GLY A 1 74 ? 23.290 3.208 -16.020 1.00 68.06 74 GLY A CA 1
ATOM 600 C C . GLY A 1 74 ? 22.871 1.831 -16.526 1.00 68.06 74 GLY A C 1
ATOM 601 O O . GLY A 1 74 ? 23.525 0.810 -16.314 1.00 68.06 74 GLY A O 1
ATOM 602 N N . VAL A 1 75 ? 21.708 1.798 -17.164 1.00 68.81 75 VAL A N 1
ATOM 603 C CA . VAL A 1 75 ? 21.062 0.556 -17.589 1.00 68.81 75 VAL A CA 1
ATOM 604 C C . VAL A 1 75 ? 21.728 0.019 -18.864 1.00 68.81 75 VAL A C 1
ATOM 606 O O . VAL A 1 75 ? 22.003 0.806 -19.775 1.00 68.81 75 VAL A O 1
ATOM 609 N N . PRO A 1 76 ? 21.984 -1.303 -18.971 1.00 67.38 76 PRO A N 1
ATOM 610 C CA . PRO A 1 76 ? 22.516 -1.899 -20.193 1.00 67.38 76 PRO A CA 1
ATOM 611 C C . PRO A 1 76 ? 21.626 -1.589 -21.405 1.00 67.38 76 PRO A C 1
ATOM 613 O O . PRO A 1 76 ? 20.411 -1.767 -21.367 1.00 67.38 76 PRO A O 1
ATOM 616 N N . LYS A 1 77 ? 22.250 -1.137 -22.498 1.00 65.75 77 LYS A N 1
ATOM 617 C CA . LYS A 1 77 ? 21.579 -0.919 -23.787 1.00 65.75 77 LYS A CA 1
ATOM 618 C C . LYS A 1 77 ? 21.213 -2.269 -24.417 1.00 65.75 77 LYS A C 1
ATOM 620 O O . LYS A 1 77 ? 21.992 -3.214 -24.318 1.00 65.75 77 LYS A O 1
ATOM 625 N N . GLY A 1 78 ? 20.068 -2.338 -25.099 1.00 64.69 78 GLY A N 1
ATOM 626 C CA . GLY A 1 78 ? 19.640 -3.534 -25.837 1.00 64.69 78 GLY A CA 1
ATOM 627 C C . GLY A 1 78 ? 18.832 -4.544 -25.018 1.00 64.69 78 GLY A C 1
ATOM 628 O O . GLY A 1 78 ? 18.980 -5.746 -25.223 1.00 64.69 78 GLY A O 1
ATOM 629 N N . LEU A 1 79 ? 17.984 -4.084 -24.089 1.00 71.62 79 LEU A N 1
ATOM 630 C CA . LEU A 1 79 ? 17.033 -4.986 -23.437 1.00 71.62 79 LEU A CA 1
ATOM 631 C C . LEU A 1 79 ? 16.050 -5.556 -24.468 1.00 71.62 79 LEU A C 1
ATOM 633 O O . LEU A 1 79 ? 15.675 -4.844 -25.405 1.00 71.62 79 LEU A O 1
ATOM 637 N N . PRO A 1 80 ? 15.604 -6.811 -24.286 1.00 73.31 80 PRO A N 1
ATOM 638 C CA . PRO A 1 80 ? 14.639 -7.429 -25.183 1.00 73.31 80 PRO A CA 1
ATOM 639 C C . PRO A 1 80 ? 13.387 -6.554 -25.312 1.00 73.31 80 PRO A C 1
ATOM 641 O O . PRO A 1 80 ? 12.949 -5.918 -24.354 1.00 73.31 80 PRO A O 1
ATOM 644 N N . SER A 1 81 ? 12.808 -6.519 -26.505 1.00 74.00 81 SER A N 1
ATOM 645 C CA . SER A 1 81 ? 11.517 -5.894 -26.786 1.00 74.00 81 SER A CA 1
ATOM 646 C C . SER A 1 81 ? 10.604 -6.925 -27.441 1.00 74.00 81 SER A C 1
ATOM 648 O O . SER A 1 81 ? 11.051 -7.735 -28.255 1.00 74.00 81 SER A O 1
ATOM 650 N N . PHE A 1 82 ? 9.318 -6.916 -27.083 1.00 71.25 82 PHE A N 1
ATOM 651 C CA . PHE A 1 82 ? 8.309 -7.680 -27.818 1.00 71.25 82 PHE A CA 1
ATOM 652 C C . PHE A 1 82 ? 7.663 -6.743 -28.834 1.00 71.25 82 PHE A C 1
ATOM 654 O O . PHE A 1 82 ? 6.740 -5.989 -28.521 1.00 71.25 82 PHE A O 1
ATOM 661 N N . GLY A 1 83 ? 8.186 -6.768 -30.060 1.00 73.44 83 GLY A N 1
ATOM 662 C CA . GLY A 1 83 ? 7.723 -5.887 -31.129 1.00 73.44 83 GLY A CA 1
ATOM 663 C C . GLY A 1 83 ? 7.933 -4.404 -30.773 1.00 73.44 83 GLY A C 1
ATOM 664 O O . GLY A 1 83 ? 9.043 -4.042 -30.381 1.00 73.44 83 GLY A O 1
ATOM 665 N N . PRO A 1 84 ? 6.907 -3.537 -30.899 1.00 74.44 84 PRO A N 1
ATOM 666 C CA . PRO A 1 84 ? 7.038 -2.098 -30.658 1.00 74.44 84 PRO A CA 1
ATOM 667 C C . PRO A 1 84 ? 7.083 -1.709 -29.170 1.00 74.44 84 PRO A C 1
ATOM 669 O O . PRO A 1 84 ? 7.316 -0.544 -28.863 1.00 74.44 84 PRO A O 1
ATOM 672 N N . ILE A 1 85 ? 6.848 -2.649 -28.244 1.00 72.31 85 ILE A N 1
ATOM 673 C CA . ILE A 1 85 ? 6.793 -2.373 -26.802 1.00 72.31 85 ILE A CA 1
ATOM 674 C C . ILE A 1 85 ? 8.089 -2.875 -26.149 1.00 72.31 85 ILE A C 1
ATOM 676 O O . ILE A 1 85 ? 8.370 -4.082 -26.183 1.00 72.31 85 ILE A O 1
ATOM 680 N N . PRO A 1 86 ? 8.894 -1.994 -25.533 1.00 77.75 86 PRO A N 1
ATOM 681 C CA . PRO A 1 86 ? 10.072 -2.431 -24.802 1.00 77.75 86 PRO A CA 1
ATOM 682 C C . PRO A 1 86 ? 9.657 -3.176 -23.527 1.00 77.75 86 PRO A C 1
ATOM 684 O O . PRO A 1 86 ? 8.701 -2.808 -22.837 1.00 77.75 86 PRO A O 1
ATOM 687 N N . LEU A 1 87 ? 10.376 -4.254 -23.203 1.00 82.62 87 LEU A N 1
ATOM 688 C CA . LEU A 1 87 ? 10.112 -5.011 -21.978 1.00 82.62 87 LEU A CA 1
ATOM 689 C C . LEU A 1 87 ? 10.471 -4.184 -20.743 1.00 82.62 87 LEU A C 1
ATOM 691 O O . LEU A 1 87 ? 9.760 -4.214 -19.742 1.00 82.62 87 LEU A O 1
ATOM 695 N N . PHE A 1 88 ? 11.549 -3.412 -20.856 1.00 82.06 88 PHE A N 1
ATOM 696 C CA . PHE A 1 88 ? 12.017 -2.485 -19.844 1.00 82.06 88 PHE A CA 1
ATOM 697 C C . PHE A 1 88 ? 12.271 -1.129 -20.496 1.00 82.06 88 PHE A C 1
ATOM 699 O O . PHE A 1 88 ? 12.985 -1.062 -21.491 1.00 82.06 88 PHE A O 1
ATOM 706 N N . ASP A 1 89 ? 11.716 -0.059 -19.940 1.00 81.62 89 ASP A N 1
ATOM 707 C CA . ASP A 1 89 ? 12.046 1.303 -20.352 1.00 81.62 89 ASP A CA 1
ATOM 708 C C . ASP A 1 89 ? 12.451 2.134 -19.140 1.00 81.62 89 ASP A C 1
ATOM 710 O O . ASP A 1 89 ? 11.752 2.183 -18.129 1.00 81.62 89 ASP A O 1
ATOM 714 N N . PHE A 1 90 ? 13.605 2.781 -19.245 1.00 80.75 90 PHE A N 1
ATOM 715 C CA . PHE A 1 90 ? 14.194 3.574 -18.178 1.00 80.75 90 PHE A CA 1
ATOM 716 C C . PHE A 1 90 ? 14.321 5.014 -18.656 1.00 80.75 90 PHE A C 1
ATOM 718 O O . PHE A 1 90 ? 15.225 5.358 -19.406 1.00 80.75 90 PHE A O 1
ATOM 725 N N . GLY A 1 91 ? 13.391 5.862 -18.241 1.00 72.44 91 GLY A N 1
ATOM 726 C CA . GLY A 1 91 ? 13.386 7.297 -18.488 1.00 72.44 91 GLY A CA 1
ATOM 727 C C . GLY A 1 91 ? 13.252 7.657 -19.962 1.00 72.44 91 GLY A C 1
ATOM 728 O O . GLY A 1 91 ? 13.735 8.717 -20.351 1.00 72.44 91 GLY A O 1
ATOM 729 N N . GLY A 1 92 ? 12.656 6.779 -20.771 1.00 69.75 92 GLY A N 1
ATOM 730 C CA . GLY A 1 92 ? 12.503 6.974 -22.210 1.00 69.75 92 GLY A CA 1
ATOM 731 C C . GLY A 1 92 ? 13.749 6.635 -23.024 1.00 69.75 92 GLY A C 1
ATOM 732 O O . GLY A 1 92 ? 13.752 6.867 -24.233 1.00 69.75 92 GLY A O 1
ATOM 733 N N . LEU A 1 93 ? 14.805 6.078 -22.403 1.00 70.62 93 LEU A N 1
ATOM 734 C CA . LEU A 1 93 ? 16.017 5.664 -23.122 1.00 70.62 93 LEU A CA 1
ATOM 735 C C . LEU A 1 93 ? 15.728 4.612 -24.197 1.00 70.62 93 LEU A C 1
ATOM 737 O O . LEU A 1 93 ? 16.464 4.555 -25.181 1.00 70.62 93 LEU A O 1
ATOM 741 N N . GLN A 1 94 ? 14.708 3.770 -24.002 1.00 66.81 94 GLN A N 1
ATOM 742 C CA . GLN A 1 94 ? 14.414 2.676 -24.924 1.00 66.81 94 GLN A CA 1
ATOM 743 C C . GLN A 1 94 ? 13.224 2.966 -25.836 1.00 66.81 94 GLN A C 1
ATOM 745 O O . GLN A 1 94 ? 13.246 2.560 -26.995 1.00 66.81 94 GLN A O 1
ATOM 750 N N . SER A 1 95 ? 12.208 3.680 -25.348 1.00 67.81 95 SER A N 1
ATOM 751 C CA . SER A 1 95 ? 11.064 4.076 -26.178 1.00 67.81 95 SER A CA 1
ATOM 752 C C . SER A 1 95 ? 11.372 5.248 -27.115 1.00 67.81 95 SER A C 1
ATOM 754 O O . SER A 1 95 ? 10.704 5.395 -28.134 1.00 67.81 95 SER A O 1
ATOM 756 N N . GLY A 1 96 ? 12.370 6.084 -26.798 1.00 67.19 96 GLY A N 1
ATOM 757 C CA . GLY A 1 96 ? 12.775 7.223 -27.631 1.00 67.19 96 GLY A CA 1
ATOM 758 C C . GLY A 1 96 ? 11.735 8.346 -27.721 1.00 67.19 96 GLY A C 1
ATOM 759 O O . GLY A 1 96 ? 11.887 9.240 -28.549 1.00 67.19 96 GLY A O 1
ATOM 760 N N . ILE A 1 97 ? 10.687 8.310 -26.890 1.00 70.50 97 ILE A N 1
ATOM 761 C CA . ILE A 1 97 ? 9.567 9.259 -26.943 1.00 70.50 97 ILE A CA 1
ATOM 762 C C . ILE A 1 97 ? 10.005 10.621 -26.412 1.00 70.50 97 ILE A C 1
ATOM 764 O O . ILE A 1 97 ? 9.943 11.611 -27.133 1.00 70.50 97 ILE A O 1
ATOM 768 N N . MET A 1 98 ? 10.445 10.669 -25.151 1.00 74.44 98 MET A N 1
ATOM 769 C CA . MET A 1 98 ? 10.950 11.873 -24.491 1.00 74.44 98 MET A CA 1
ATOM 770 C C . MET A 1 98 ? 11.757 11.502 -23.239 1.00 74.44 98 MET A C 1
ATOM 772 O O . MET A 1 98 ? 11.390 10.554 -22.537 1.00 74.44 98 MET A O 1
ATOM 776 N N . PRO A 1 99 ? 12.809 12.270 -22.896 1.00 76.88 99 PRO A N 1
ATOM 777 C CA . PRO A 1 99 ? 13.534 12.088 -21.644 1.00 76.88 99 PRO A CA 1
ATOM 778 C C . PRO A 1 99 ? 12.587 12.199 -20.444 1.00 76.88 99 PRO A C 1
ATOM 780 O O . PRO A 1 99 ? 11.856 13.176 -20.299 1.00 76.88 99 PRO A O 1
ATOM 783 N N . GLY A 1 100 ? 12.607 11.196 -19.571 1.00 78.50 100 GLY A N 1
ATOM 784 C CA . GLY A 1 100 ? 11.798 11.155 -18.353 1.00 78.50 100 GLY A CA 1
ATOM 785 C C . GLY A 1 100 ? 10.430 10.483 -18.494 1.00 78.50 100 GLY A C 1
ATOM 786 O O . GLY A 1 100 ? 9.817 10.217 -17.457 1.00 78.50 100 GLY A O 1
ATOM 787 N N . ILE A 1 101 ? 9.980 10.148 -19.711 1.00 84.75 101 ILE A N 1
ATOM 788 C CA . ILE A 1 101 ? 8.767 9.347 -19.939 1.00 84.75 101 ILE A CA 1
ATOM 789 C C . ILE A 1 101 ? 9.175 7.921 -20.297 1.00 84.75 101 ILE A C 1
ATOM 791 O O . ILE A 1 101 ? 9.708 7.686 -21.375 1.00 84.75 101 ILE A O 1
ATOM 795 N N . GLY A 1 102 ? 8.918 6.970 -19.401 1.00 83.94 102 GLY A N 1
ATOM 796 C CA . GLY A 1 102 ? 9.128 5.550 -19.672 1.00 83.94 102 GLY A CA 1
ATOM 797 C C . GLY A 1 102 ? 7.829 4.875 -20.112 1.00 83.94 102 GLY A C 1
ATOM 798 O O . GLY A 1 102 ? 6.826 4.962 -19.397 1.00 83.94 102 GLY A O 1
ATOM 799 N N . ILE A 1 103 ? 7.833 4.145 -21.225 1.00 84.69 103 ILE A N 1
ATOM 800 C CA . ILE A 1 103 ? 6.707 3.303 -21.654 1.00 84.69 103 ILE A CA 1
ATOM 801 C C . ILE A 1 103 ? 7.212 1.893 -21.926 1.00 84.69 103 ILE A C 1
ATOM 803 O O . ILE A 1 103 ? 8.049 1.705 -22.799 1.00 84.69 103 ILE A O 1
ATOM 807 N N . GLY A 1 104 ? 6.682 0.896 -21.219 1.00 83.38 104 GLY A N 1
ATOM 808 C CA . GLY A 1 104 ? 7.079 -0.502 -21.397 1.00 83.38 104 GLY A CA 1
ATOM 809 C C . GLY A 1 104 ? 6.324 -1.451 -20.475 1.00 83.38 104 GLY A C 1
ATOM 810 O O . GLY A 1 104 ? 5.432 -1.036 -19.741 1.00 83.38 104 GLY A O 1
ATOM 811 N N . ILE A 1 105 ? 6.670 -2.740 -20.481 1.00 85.44 105 ILE A N 1
ATOM 812 C CA . ILE A 1 105 ? 6.091 -3.686 -19.507 1.00 85.44 105 ILE A CA 1
ATOM 813 C C . ILE A 1 105 ? 6.554 -3.319 -18.095 1.00 85.44 105 ILE A C 1
ATOM 815 O O . ILE A 1 105 ? 5.733 -3.200 -17.185 1.00 85.44 105 ILE A O 1
ATOM 819 N N . VAL A 1 106 ? 7.854 -3.085 -17.936 1.00 85.31 106 VAL A N 1
ATOM 820 C CA . VAL A 1 106 ? 8.452 -2.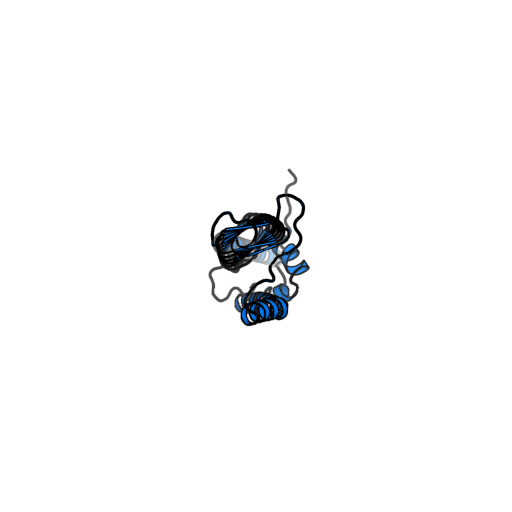481 -16.749 1.00 85.31 106 VAL A CA 1
ATOM 821 C C . VAL A 1 106 ? 8.956 -1.098 -17.131 1.00 85.31 106 VAL A C 1
ATOM 823 O O . VAL A 1 106 ? 9.816 -0.962 -17.995 1.00 85.31 106 VAL A O 1
ATOM 826 N N . SER A 1 107 ? 8.416 -0.069 -16.498 1.00 85.50 107 SER A N 1
ATOM 827 C CA . SER A 1 107 ? 8.756 1.318 -16.788 1.00 85.50 107 SER A CA 1
ATOM 828 C C . SER A 1 107 ? 9.323 1.997 -15.552 1.00 85.50 107 SER A C 1
ATOM 830 O O . SER A 1 107 ? 8.765 1.868 -14.463 1.00 85.50 107 SER A O 1
ATOM 832 N N . VAL A 1 108 ? 10.423 2.726 -15.711 1.00 85.00 108 VAL A N 1
ATOM 833 C CA . VAL A 1 108 ? 11.023 3.569 -14.674 1.00 85.00 108 VAL A CA 1
ATOM 834 C C . VAL A 1 108 ? 11.151 4.980 -15.232 1.00 85.00 108 VAL A C 1
ATOM 836 O O . VAL A 1 108 ? 11.725 5.135 -16.297 1.00 85.00 108 VAL A O 1
ATOM 839 N N . GLY A 1 109 ? 10.668 6.026 -14.566 1.00 84.31 109 GLY A N 1
ATOM 840 C CA . GLY A 1 109 ? 10.768 7.387 -15.110 1.00 84.31 109 GLY A CA 1
ATOM 841 C C . GLY A 1 109 ? 10.190 8.474 -14.212 1.00 84.31 109 GLY A C 1
ATOM 842 O O . GLY A 1 109 ? 9.689 8.203 -13.127 1.00 84.31 109 GLY A O 1
ATOM 843 N N . GLY A 1 110 ? 10.239 9.727 -14.664 1.00 84.31 110 GLY A N 1
ATOM 844 C CA . GLY A 1 110 ? 9.462 10.797 -14.033 1.00 84.31 110 GLY A CA 1
ATOM 845 C C . GLY A 1 110 ? 7.967 10.526 -14.204 1.00 84.31 110 GLY A C 1
ATOM 846 O O . GLY A 1 110 ? 7.228 10.513 -13.220 1.00 84.31 110 GLY A O 1
ATOM 847 N N . LEU A 1 111 ? 7.571 10.205 -15.439 1.00 88.62 111 LEU A N 1
ATOM 848 C CA . LEU A 1 111 ? 6.278 9.633 -15.798 1.00 88.62 111 LEU A CA 1
ATOM 849 C C . LEU A 1 111 ? 6.506 8.208 -16.319 1.00 88.62 111 LEU A C 1
ATOM 851 O O . LEU A 1 111 ? 7.196 8.018 -17.319 1.00 88.62 111 LEU A O 1
ATOM 855 N N . ALA A 1 112 ? 5.953 7.210 -15.642 1.00 88.44 112 ALA A N 1
ATOM 856 C CA . ALA A 1 112 ? 6.130 5.803 -15.991 1.00 88.44 112 ALA A CA 1
ATOM 857 C C . ALA A 1 112 ? 4.780 5.170 -16.328 1.00 88.44 112 ALA A C 1
ATOM 859 O O . ALA A 1 112 ? 3.863 5.206 -15.508 1.00 88.44 112 ALA A O 1
ATOM 860 N N . ILE A 1 113 ? 4.660 4.586 -17.520 1.00 89.31 113 ILE A N 1
ATOM 861 C CA . ILE A 1 113 ? 3.451 3.902 -17.989 1.00 89.31 113 ILE A CA 1
ATOM 862 C C . ILE A 1 113 ? 3.811 2.457 -18.325 1.00 89.31 113 ILE A C 1
ATOM 864 O O . ILE A 1 113 ? 4.675 2.209 -19.168 1.00 89.31 113 ILE A O 1
ATOM 868 N N . GLY A 1 114 ? 3.162 1.497 -17.670 1.00 87.06 114 GLY A N 1
ATOM 869 C CA . GLY A 1 114 ? 3.454 0.088 -17.915 1.00 87.06 114 GLY A CA 1
ATOM 870 C C . GLY A 1 114 ? 2.635 -0.893 -17.098 1.00 87.06 114 GLY A C 1
ATOM 871 O O . GLY A 1 114 ? 1.741 -0.510 -16.352 1.00 87.06 114 GLY A O 1
ATOM 872 N N . LEU A 1 115 ? 2.945 -2.184 -17.212 1.00 87.88 115 LEU A N 1
ATOM 873 C CA . LEU A 1 115 ? 2.360 -3.185 -16.316 1.00 87.88 115 LEU A CA 1
ATOM 874 C C . LEU A 1 115 ? 2.881 -2.974 -14.889 1.00 87.88 115 LEU A C 1
ATOM 876 O O . LEU A 1 115 ? 2.104 -2.977 -13.934 1.00 87.88 115 LEU A O 1
ATOM 880 N N . ILE A 1 116 ? 4.190 -2.751 -14.779 1.00 88.56 116 ILE A N 1
ATOM 881 C CA . ILE A 1 116 ? 4.896 -2.389 -13.556 1.00 88.56 116 ILE A CA 1
ATOM 882 C C . ILE A 1 116 ? 5.554 -1.029 -13.796 1.00 88.56 116 ILE A C 1
ATOM 884 O O . ILE A 1 116 ? 6.463 -0.915 -14.614 1.00 88.56 116 ILE A O 1
ATOM 888 N N . ALA A 1 117 ? 5.096 0.003 -13.099 1.00 88.50 117 ALA A N 1
ATOM 889 C CA . ALA A 1 117 ? 5.552 1.376 -13.274 1.00 88.50 117 ALA A CA 1
ATOM 890 C C . ALA A 1 117 ? 6.204 1.901 -11.989 1.00 88.50 117 ALA A C 1
ATOM 892 O O . ALA A 1 117 ? 5.598 1.854 -10.920 1.00 88.50 117 ALA A O 1
ATOM 893 N N . PHE A 1 118 ? 7.419 2.434 -12.104 1.00 87.75 118 PHE A N 1
ATOM 894 C CA . PHE A 1 118 ? 8.166 3.095 -11.037 1.00 87.75 118 PHE A CA 1
ATOM 895 C C . PHE A 1 118 ? 8.443 4.545 -11.425 1.00 87.75 118 PHE A C 1
ATOM 897 O O . PHE A 1 118 ? 9.101 4.803 -12.430 1.00 87.75 118 PHE A O 1
ATOM 904 N N . GLY A 1 119 ? 7.995 5.517 -10.636 1.00 86.19 119 GLY A N 1
ATOM 905 C CA . GLY A 1 119 ? 8.286 6.902 -10.988 1.00 86.19 119 GLY A CA 1
ATOM 906 C C . GLY A 1 119 ? 7.776 7.974 -10.052 1.00 86.19 119 GLY A C 1
ATOM 907 O O . GLY A 1 119 ? 7.202 7.698 -9.005 1.00 86.19 119 GLY A O 1
ATOM 908 N N . GLY A 1 120 ? 7.976 9.232 -10.441 1.00 84.62 120 GLY A N 1
ATOM 909 C CA . GLY A 1 120 ? 7.319 10.357 -9.772 1.00 84.62 120 GLY A CA 1
ATOM 910 C C . GLY A 1 120 ? 5.801 10.252 -9.923 1.00 84.62 120 GLY A C 1
ATOM 911 O O . GLY A 1 120 ? 5.078 10.316 -8.931 1.00 84.62 120 GLY A O 1
ATOM 912 N N . MET A 1 121 ? 5.350 9.999 -11.152 1.00 90.44 121 MET A N 1
ATOM 913 C CA . MET A 1 121 ? 3.974 9.695 -11.526 1.00 90.44 121 MET A CA 1
ATOM 914 C C . MET A 1 121 ? 3.945 8.349 -12.261 1.00 90.44 121 MET A C 1
ATOM 916 O O . MET A 1 121 ? 4.488 8.220 -13.357 1.00 90.44 121 MET A O 1
ATOM 920 N N . ALA A 1 122 ? 3.355 7.329 -11.644 1.00 91.00 122 ALA A N 1
ATOM 921 C CA . ALA A 1 122 ? 3.332 5.963 -12.161 1.00 91.00 122 ALA A CA 1
ATOM 922 C C . ALA A 1 122 ? 1.901 5.541 -12.513 1.00 91.00 122 ALA A C 1
ATOM 924 O O . ALA A 1 122 ? 1.003 5.655 -11.680 1.00 91.00 122 ALA A O 1
ATOM 925 N N . VAL A 1 123 ? 1.697 5.031 -13.727 1.00 92.19 123 VAL A N 1
ATOM 926 C CA . VAL A 1 123 ? 0.413 4.515 -14.215 1.00 92.19 123 VAL A CA 1
ATOM 927 C C . VAL A 1 123 ? 0.600 3.073 -14.673 1.00 92.19 123 VAL A C 1
ATOM 929 O O . VAL A 1 123 ? 1.371 2.804 -15.594 1.00 92.19 123 VAL A O 1
ATOM 932 N N . GLY A 1 124 ? -0.099 2.134 -14.039 1.00 89.69 124 GLY A N 1
ATOM 933 C CA . GLY A 1 124 ? 0.043 0.723 -14.387 1.00 89.69 124 GLY A CA 1
ATOM 934 C C . GLY A 1 124 ? -0.829 -0.234 -13.595 1.00 89.69 124 GLY A C 1
ATOM 935 O O . GLY A 1 124 ? -1.665 0.181 -12.804 1.00 89.69 124 GLY A O 1
ATOM 936 N N . VAL A 1 125 ? -0.641 -1.541 -13.779 1.00 90.81 125 VAL A N 1
ATOM 937 C CA . VAL A 1 125 ? -1.307 -2.531 -12.909 1.00 90.81 125 VAL A CA 1
ATOM 938 C C . VAL A 1 125 ? -0.668 -2.504 -11.524 1.00 90.81 125 VAL A C 1
ATOM 940 O O . VAL A 1 125 ? -1.384 -2.449 -10.524 1.00 90.81 125 VAL A O 1
ATOM 943 N N . PHE A 1 126 ? 0.663 -2.466 -11.482 1.00 90.81 126 PHE A N 1
ATOM 944 C CA . PHE A 1 126 ? 1.463 -2.209 -10.292 1.00 90.81 126 PHE A CA 1
ATOM 945 C C . PHE A 1 126 ? 2.161 -0.859 -10.443 1.00 90.81 126 PHE A C 1
ATOM 947 O O . PHE A 1 126 ? 3.078 -0.722 -11.250 1.00 90.81 126 PHE A O 1
ATOM 954 N N . ALA A 1 127 ? 1.726 0.139 -9.681 1.00 90.62 127 ALA A N 1
ATOM 955 C CA . ALA A 1 127 ? 2.265 1.491 -9.730 1.00 90.62 127 ALA A CA 1
ATOM 956 C C . ALA A 1 127 ? 2.964 1.835 -8.411 1.00 90.62 127 ALA A C 1
ATOM 958 O O . ALA A 1 127 ? 2.352 1.785 -7.345 1.00 90.62 127 ALA A O 1
ATOM 959 N N . PHE A 1 128 ? 4.235 2.217 -8.492 1.00 89.69 128 PHE A N 1
ATOM 960 C CA . PHE A 1 128 ? 5.074 2.618 -7.366 1.00 89.69 128 PHE A CA 1
ATOM 961 C C . PHE A 1 128 ? 5.597 4.035 -7.605 1.00 89.69 128 PHE A C 1
ATOM 963 O O . PHE A 1 128 ? 6.299 4.276 -8.588 1.00 89.69 128 PHE A O 1
ATOM 970 N N . GLY A 1 129 ? 5.287 4.988 -6.725 1.00 87.50 129 GLY A N 1
ATOM 971 C CA . GLY A 1 129 ? 5.737 6.357 -6.960 1.00 87.50 129 GLY A CA 1
ATOM 972 C C . GLY A 1 129 ? 5.314 7.426 -5.968 1.00 87.50 129 GLY A C 1
ATOM 973 O O . GLY A 1 129 ? 4.726 7.148 -4.931 1.00 87.50 129 GLY A O 1
ATOM 974 N N . GLY A 1 130 ? 5.610 8.685 -6.293 1.00 84.31 130 GLY A N 1
ATOM 975 C CA . GLY A 1 130 ? 5.082 9.834 -5.550 1.00 84.31 130 GLY A CA 1
ATOM 976 C C . GLY A 1 130 ? 3.565 9.942 -5.718 1.00 84.31 130 GLY A C 1
ATOM 977 O O . GLY A 1 130 ? 2.834 9.950 -4.730 1.00 84.31 130 GLY A O 1
ATOM 978 N N . GLY A 1 131 ? 3.108 9.945 -6.970 1.00 90.12 131 GLY A N 1
ATOM 979 C CA . GLY A 1 131 ? 1.727 9.746 -7.397 1.00 90.12 131 GLY A CA 1
ATOM 980 C C . GLY A 1 131 ? 1.599 8.425 -8.154 1.00 90.12 131 GLY A C 1
ATOM 981 O O . GLY A 1 131 ? 2.340 8.176 -9.101 1.00 90.12 131 GLY A O 1
ATOM 982 N N . SER A 1 132 ? 0.676 7.564 -7.742 1.00 91.31 132 SER A N 1
ATOM 983 C CA . SER A 1 132 ? 0.496 6.231 -8.322 1.00 91.31 132 SER A CA 1
ATOM 984 C C . SER A 1 132 ? -0.965 5.990 -8.687 1.00 91.31 132 SER A C 1
ATOM 986 O O . SER A 1 132 ? -1.867 6.227 -7.882 1.00 91.31 132 SER A O 1
ATOM 988 N N . LEU A 1 133 ? -1.190 5.528 -9.915 1.00 92.12 133 LEU A N 1
ATOM 989 C CA . LEU A 1 133 ? -2.495 5.175 -10.459 1.00 92.12 133 LEU A CA 1
ATOM 990 C C . LEU A 1 133 ? -2.446 3.730 -10.952 1.00 92.12 133 LEU A C 1
ATOM 992 O O . LEU A 1 133 ? -1.684 3.412 -11.866 1.00 92.12 133 LEU A O 1
ATOM 996 N N . GLY A 1 134 ? -3.247 2.845 -10.364 1.00 90.00 134 GLY A N 1
ATOM 997 C CA . GLY A 1 134 ? -3.224 1.450 -10.789 1.00 90.00 134 GLY A CA 1
ATOM 998 C C . GLY A 1 134 ? -4.179 0.520 -10.075 1.00 90.00 134 GLY A C 1
ATOM 999 O O . GLY A 1 134 ? -4.969 0.941 -9.244 1.00 90.00 134 GLY A O 1
ATOM 1000 N N . VAL A 1 135 ? -4.115 -0.776 -10.378 1.00 92.00 135 VAL A N 1
ATOM 1001 C CA . VAL A 1 135 ? -4.868 -1.774 -9.597 1.00 92.00 135 VAL A CA 1
ATOM 1002 C C . VAL A 1 135 ? -4.250 -1.888 -8.204 1.00 92.00 135 VAL A C 1
ATOM 1004 O O . VAL A 1 135 ? -4.960 -1.823 -7.201 1.00 92.00 135 VAL A O 1
ATOM 1007 N N . PHE A 1 136 ? -2.924 -1.9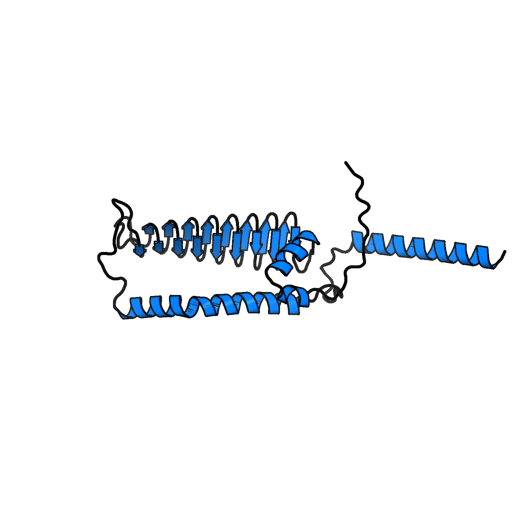80 -8.161 1.00 91.19 136 PHE A N 1
ATOM 1008 C CA . PHE A 1 136 ? -2.104 -1.922 -6.962 1.00 91.19 136 PHE A CA 1
ATOM 1009 C C . PHE A 1 136 ? -1.262 -0.648 -7.008 1.00 91.19 136 PHE A C 1
ATOM 1011 O O . PHE A 1 136 ? -0.339 -0.538 -7.816 1.00 91.19 136 PHE A O 1
ATOM 1018 N N . ALA A 1 137 ? -1.590 0.315 -6.154 1.00 91.06 137 ALA A N 1
ATOM 1019 C CA . ALA A 1 137 ? -0.944 1.619 -6.110 1.00 91.06 137 ALA A CA 1
ATOM 1020 C C . ALA A 1 137 ? -0.209 1.802 -4.777 1.00 91.06 137 ALA A C 1
ATOM 1022 O O . ALA A 1 137 ? -0.803 1.674 -3.705 1.00 91.06 137 ALA A O 1
ATOM 1023 N N . PHE A 1 138 ? 1.083 2.109 -4.845 1.00 89.62 138 PHE A N 1
ATOM 1024 C CA . PHE A 1 138 ? 1.953 2.330 -3.694 1.00 89.62 138 PHE A CA 1
ATOM 1025 C C . PHE A 1 138 ? 2.639 3.688 -3.827 1.00 89.62 138 PHE A C 1
ATOM 1027 O O . PHE A 1 138 ? 3.381 3.913 -4.787 1.00 89.62 138 PHE A O 1
ATOM 1034 N N . GLY A 1 139 ? 2.440 4.596 -2.869 1.00 87.56 139 GLY A N 1
ATOM 1035 C CA . GLY A 1 139 ? 3.049 5.917 -2.994 1.00 87.56 139 GLY A CA 1
ATOM 1036 C C . GLY A 1 139 ? 2.707 6.974 -1.958 1.00 87.56 139 GLY A C 1
ATOM 1037 O O . GLY A 1 139 ? 2.109 6.700 -0.926 1.00 87.56 139 GLY A O 1
ATOM 1038 N N . GLY A 1 140 ? 3.095 8.220 -2.233 1.00 84.69 140 GLY A N 1
ATOM 1039 C CA . GLY A 1 140 ? 2.664 9.378 -1.442 1.00 84.69 140 GLY A CA 1
ATOM 1040 C C . GLY A 1 140 ? 1.169 9.646 -1.626 1.00 84.69 140 GLY A C 1
ATOM 1041 O O . GLY A 1 140 ? 0.433 9.718 -0.645 1.00 84.69 140 GLY A O 1
ATOM 1042 N N . GLY A 1 141 ? 0.728 9.718 -2.882 1.00 89.94 141 GLY A N 1
ATOM 1043 C CA . GLY A 1 141 ? -0.665 9.697 -3.320 1.00 89.94 141 GLY A CA 1
ATOM 1044 C C . GLY A 1 141 ? -0.931 8.450 -4.162 1.00 89.94 141 GLY A C 1
ATOM 1045 O O . GLY A 1 141 ? -0.284 8.248 -5.189 1.00 89.94 141 GLY A O 1
ATOM 1046 N N . ALA A 1 142 ? -1.859 7.603 -3.735 1.00 91.56 142 ALA A N 1
ATOM 1047 C CA . ALA A 1 142 ? -2.167 6.335 -4.388 1.00 91.56 142 ALA A CA 1
ATOM 1048 C C . ALA A 1 142 ? -3.661 6.237 -4.698 1.00 91.56 142 ALA A C 1
ATOM 1050 O O . ALA A 1 142 ? -4.493 6.411 -3.808 1.00 91.56 142 ALA A O 1
ATOM 1051 N N . ILE A 1 143 ? -4.004 5.941 -5.951 1.00 92.81 143 ILE A N 1
ATOM 1052 C CA . ILE A 1 143 ? -5.385 5.706 -6.384 1.00 92.81 143 ILE A CA 1
ATOM 1053 C C . ILE A 1 143 ? -5.448 4.345 -7.069 1.00 92.81 143 ILE A C 1
ATOM 1055 O O . ILE A 1 143 ? -4.753 4.112 -8.061 1.00 92.81 143 ILE A O 1
ATOM 1059 N N . GLY A 1 144 ? -6.282 3.448 -6.545 1.00 90.69 144 GLY A N 1
ATOM 1060 C CA . GLY A 1 144 ? -6.385 2.104 -7.095 1.00 90.69 144 GLY A CA 1
ATOM 1061 C C . GLY A 1 144 ? -7.396 1.185 -6.438 1.00 90.69 144 GLY A C 1
ATOM 1062 O O . GLY A 1 144 ? -8.170 1.598 -5.584 1.00 90.69 144 GLY A O 1
ATOM 1063 N N . LEU A 1 145 ? -7.400 -0.093 -6.822 1.00 91.56 145 LEU A N 1
ATOM 1064 C CA . LEU A 1 145 ? -8.212 -1.094 -6.123 1.00 91.56 145 LEU A CA 1
ATOM 1065 C C . LEU A 1 145 ? -7.646 -1.325 -4.716 1.00 91.56 145 LEU A C 1
ATOM 1067 O O . LEU A 1 145 ? -8.381 -1.300 -3.730 1.00 91.56 145 LEU A O 1
ATOM 1071 N N . ILE A 1 146 ? -6.328 -1.508 -4.645 1.00 90.69 146 ILE A N 1
ATOM 1072 C CA . ILE A 1 146 ? -5.547 -1.604 -3.417 1.00 90.69 146 ILE A CA 1
ATOM 1073 C C . ILE A 1 146 ? -4.543 -0.455 -3.438 1.00 90.69 146 ILE A C 1
ATOM 1075 O O . ILE A 1 146 ? -3.634 -0.433 -4.266 1.00 90.69 146 ILE A O 1
ATOM 1079 N N . ALA A 1 147 ? -4.729 0.503 -2.537 1.00 90.81 147 ALA A N 1
ATOM 1080 C CA . ALA A 1 147 ? -3.919 1.709 -2.444 1.00 90.81 147 ALA A CA 1
ATOM 1081 C C . ALA A 1 147 ? -3.209 1.768 -1.086 1.00 90.81 147 ALA A C 1
ATOM 1083 O O . ALA A 1 147 ? -3.847 1.696 -0.036 1.00 90.81 147 ALA A O 1
ATOM 1084 N N . VAL A 1 148 ? -1.887 1.917 -1.093 1.00 89.38 148 VAL A N 1
ATOM 1085 C CA . VAL A 1 148 ? -1.072 2.032 0.122 1.00 89.38 148 VAL A CA 1
ATOM 1086 C C . VAL A 1 148 ? -0.230 3.298 0.037 1.00 89.38 148 VAL A C 1
ATOM 1088 O O . VAL A 1 148 ? 0.577 3.444 -0.880 1.00 89.38 148 VAL A O 1
ATOM 1091 N N . GLY A 1 149 ? -0.397 4.224 0.979 1.00 87.44 149 GLY A N 1
ATOM 1092 C CA . GLY A 1 149 ? 0.304 5.497 0.888 1.00 87.44 149 GLY A CA 1
ATOM 1093 C C . GLY A 1 149 ? -0.024 6.555 1.927 1.00 87.44 149 GLY A C 1
ATOM 1094 O O . GLY A 1 149 ? -0.837 6.354 2.822 1.00 87.44 149 GLY A O 1
ATOM 1095 N N . GLY A 1 150 ? 0.609 7.722 1.801 1.00 84.00 150 GLY A N 1
ATOM 1096 C CA . GLY A 1 150 ? 0.297 8.883 2.643 1.00 84.00 150 GLY A CA 1
ATOM 1097 C C . GLY A 1 150 ? -1.162 9.324 2.486 1.00 84.00 150 GLY A C 1
ATOM 1098 O O . GLY A 1 150 ? -1.861 9.489 3.483 1.00 84.00 150 GLY A O 1
ATOM 1099 N N . GLY A 1 151 ? -1.621 9.441 1.240 1.00 88.38 151 GLY A N 1
ATOM 1100 C CA . GLY A 1 151 ? -3.012 9.613 0.831 1.00 88.38 151 GLY A CA 1
ATOM 1101 C C . GLY A 1 151 ? -3.429 8.485 -0.111 1.00 88.38 151 GLY A C 1
ATOM 1102 O O . GLY A 1 151 ? -2.881 8.376 -1.205 1.00 88.38 151 GLY A O 1
ATOM 1103 N N . ALA A 1 152 ? -4.380 7.644 0.293 1.00 90.62 152 ALA A N 1
ATOM 1104 C CA . ALA A 1 152 ? -4.777 6.454 -0.461 1.00 90.62 152 ALA A CA 1
ATOM 1105 C C . ALA A 1 152 ? -6.286 6.425 -0.748 1.00 90.62 152 ALA A C 1
ATOM 1107 O O . ALA A 1 152 ? -7.104 6.472 0.170 1.00 90.62 152 ALA A O 1
ATOM 1108 N N . VAL A 1 153 ? -6.677 6.297 -2.015 1.00 91.69 153 VAL A N 1
ATOM 1109 C CA . VAL A 1 153 ? -8.082 6.193 -2.433 1.00 91.69 153 VAL A CA 1
ATOM 1110 C C . VAL A 1 153 ? -8.298 4.884 -3.176 1.00 91.69 153 VAL A C 1
ATOM 1112 O O . VAL A 1 153 ? -7.642 4.625 -4.182 1.00 91.69 153 VAL A O 1
ATOM 1115 N N . GLY A 1 154 ? -9.215 4.049 -2.689 1.00 89.81 154 GLY A N 1
ATOM 1116 C CA . GLY A 1 154 ? -9.444 2.751 -3.311 1.00 89.81 154 GLY A CA 1
ATOM 1117 C C . GLY A 1 154 ? -10.485 1.868 -2.651 1.00 89.81 154 GLY A C 1
ATOM 1118 O O . GLY A 1 154 ? -11.150 2.265 -1.700 1.00 89.81 154 GLY A O 1
ATOM 1119 N N . LEU A 1 155 ? -10.632 0.637 -3.144 1.00 90.25 155 LEU A N 1
ATOM 1120 C CA . LEU A 1 155 ? -11.497 -0.348 -2.490 1.00 90.25 155 LEU A CA 1
ATOM 1121 C C . LEU A 1 155 ? -10.906 -0.751 -1.138 1.00 90.25 155 LEU A C 1
ATOM 1123 O O . LEU A 1 155 ? -11.626 -0.765 -0.141 1.00 90.25 155 LEU A O 1
ATOM 1127 N N . VAL A 1 156 ? -9.598 -1.011 -1.113 1.00 90.50 156 VAL A N 1
ATOM 1128 C CA . VAL A 1 156 ? -8.791 -1.166 0.098 1.00 90.50 156 VAL A CA 1
ATOM 1129 C C . VAL A 1 156 ? -7.762 -0.043 0.131 1.00 90.50 156 VAL A C 1
ATOM 1131 O O . VAL A 1 156 ? -6.928 0.046 -0.768 1.00 90.50 156 VAL A O 1
ATOM 1134 N N . SER A 1 157 ? -7.796 0.801 1.158 1.00 89.81 157 SER A N 1
ATOM 1135 C CA . SER A 1 157 ? -6.822 1.878 1.349 1.00 89.81 157 SER A CA 1
ATOM 1136 C C . SER A 1 157 ? -6.107 1.766 2.693 1.00 89.81 157 SER A C 1
ATOM 1138 O O . SER A 1 157 ? -6.723 1.511 3.727 1.00 89.81 157 SER A O 1
ATOM 1140 N N . LEU A 1 158 ? -4.784 1.929 2.675 1.00 88.06 158 LEU A N 1
ATOM 1141 C CA . LEU A 1 158 ? -3.903 1.806 3.837 1.00 88.06 158 LEU A CA 1
ATOM 1142 C C . LEU A 1 158 ? -2.961 3.011 3.923 1.00 88.06 158 LEU A C 1
ATOM 1144 O O . LEU A 1 158 ? -2.249 3.292 2.961 1.00 88.06 158 LEU A O 1
ATOM 1148 N N . GLY A 1 159 ? -2.891 3.667 5.085 1.00 86.62 159 GLY A N 1
ATOM 1149 C CA . GLY A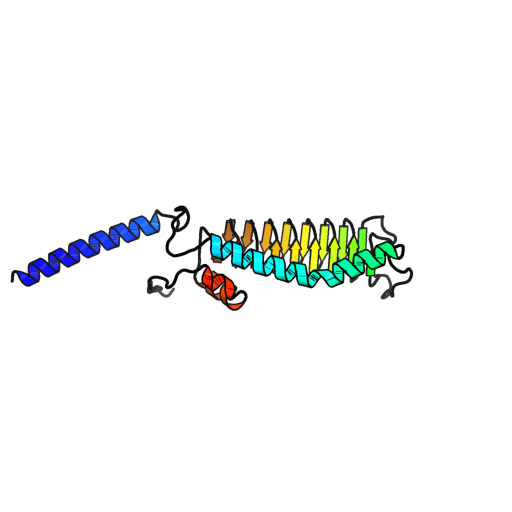 1 159 ? -1.817 4.620 5.388 1.00 86.62 159 GLY A CA 1
ATOM 1150 C C . GLY A 1 159 ? -2.216 5.831 6.231 1.00 86.62 159 GLY A C 1
ATOM 1151 O O . GLY A 1 159 ? -2.850 5.670 7.267 1.00 86.62 159 GLY A O 1
ATOM 1152 N N . GLY A 1 160 ? -1.772 7.038 5.869 1.00 82.00 160 GLY A N 1
ATOM 1153 C CA . GLY A 1 160 ? -1.973 8.235 6.705 1.00 82.00 160 GLY A CA 1
ATOM 1154 C C . GLY A 1 160 ? -3.406 8.765 6.633 1.00 82.00 160 GLY A C 1
ATOM 1155 O O . GLY A 1 160 ? -4.115 8.855 7.637 1.00 82.00 160 GLY A O 1
ATOM 1156 N N . GLY A 1 161 ? -3.851 9.058 5.416 1.00 85.31 161 GLY A N 1
ATOM 1157 C CA . GLY A 1 161 ? -5.214 9.444 5.089 1.00 85.31 161 GLY A CA 1
ATOM 1158 C C . GLY A 1 161 ? -5.757 8.593 3.950 1.00 85.31 161 GLY A C 1
ATOM 1159 O O . GLY A 1 161 ? -5.019 8.250 3.027 1.00 85.31 161 GLY A O 1
ATOM 1160 N N . GLY A 1 162 ? -7.042 8.248 3.979 1.00 87.12 162 GLY A N 1
ATOM 1161 C CA . GLY A 1 162 ? -7.604 7.498 2.863 1.00 87.12 162 GLY A CA 1
ATOM 1162 C C . GLY A 1 162 ? -9.115 7.484 2.756 1.00 87.12 162 GLY A C 1
ATOM 1163 O O . GLY A 1 162 ? -9.833 7.723 3.727 1.00 87.12 162 GLY A O 1
ATOM 1164 N N . ALA A 1 163 ? -9.591 7.196 1.548 1.00 87.56 163 ALA A N 1
ATOM 1165 C CA . ALA A 1 163 ? -11.007 7.052 1.247 1.00 87.56 163 ALA A CA 1
ATOM 1166 C C . ALA A 1 163 ? -11.287 5.728 0.533 1.00 87.56 163 ALA A C 1
ATOM 1168 O O . ALA A 1 163 ? -10.463 5.270 -0.262 1.00 87.56 163 ALA A O 1
ATOM 1169 N N . GLY A 1 164 ? -12.418 5.080 0.830 1.00 89.06 164 GLY A N 1
ATOM 1170 C CA . GLY A 1 164 ? -12.688 3.766 0.246 1.00 89.06 164 GLY A CA 1
ATOM 1171 C C . GLY A 1 164 ? -13.805 2.934 0.859 1.00 89.06 164 GLY A C 1
ATOM 1172 O O . GLY A 1 164 ? -14.615 3.410 1.653 1.00 89.06 164 GLY A O 1
ATOM 1173 N N . ILE A 1 165 ? -13.839 1.649 0.495 1.00 88.06 165 ILE A N 1
ATOM 1174 C CA . ILE A 1 165 ? -14.747 0.678 1.124 1.00 88.06 165 ILE A CA 1
ATOM 1175 C C . ILE A 1 165 ? -14.1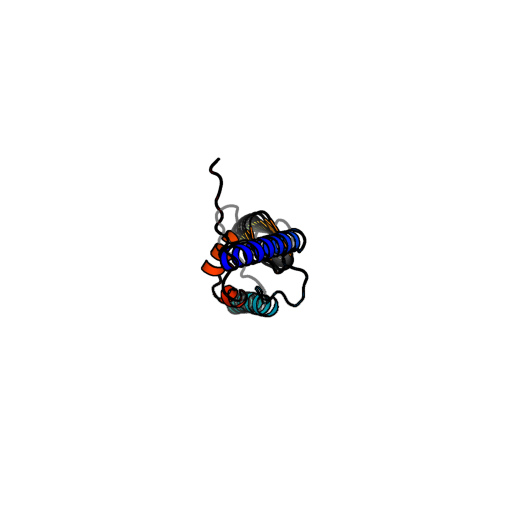20 0.135 2.407 1.00 88.06 165 ILE A C 1
ATOM 1177 O O . ILE A 1 165 ? -14.769 0.199 3.444 1.00 88.06 165 ILE A O 1
ATOM 1181 N N . TYR A 1 166 ? -12.881 -0.352 2.343 1.00 89.44 166 TYR A N 1
ATOM 1182 C CA . TYR A 1 166 ? -12.083 -0.819 3.477 1.00 89.44 166 TYR A CA 1
ATOM 1183 C C . TYR A 1 166 ? -10.898 0.120 3.681 1.00 89.44 166 TYR A C 1
ATOM 1185 O O . TYR A 1 166 ? -9.967 0.124 2.882 1.00 89.44 166 TYR A O 1
ATOM 1193 N N . VAL A 1 167 ? -10.917 0.912 4.748 1.00 87.12 167 VAL A N 1
ATOM 1194 C CA . VAL A 1 167 ? -9.901 1.945 4.991 1.00 87.12 167 VAL A CA 1
ATOM 1195 C C . VAL A 1 167 ? -9.183 1.660 6.299 1.00 87.12 167 VAL A C 1
ATOM 1197 O O . VAL A 1 167 ? -9.818 1.650 7.344 1.00 87.12 167 VAL A O 1
ATOM 1200 N N . CYS A 1 168 ? -7.869 1.469 6.271 1.00 86.50 168 CYS A N 1
ATOM 1201 C CA . CYS A 1 168 ? -7.021 1.392 7.458 1.00 86.50 168 CYS A CA 1
ATOM 1202 C C . CYS A 1 168 ? -6.069 2.589 7.469 1.00 86.50 168 CYS A C 1
ATOM 1204 O O . CYS A 1 168 ? -4.988 2.541 6.877 1.00 86.50 168 CYS A O 1
ATOM 1206 N N . ALA A 1 169 ? -6.480 3.678 8.118 1.00 84.38 169 ALA A N 1
ATOM 1207 C CA . ALA A 1 169 ? -5.709 4.914 8.123 1.00 84.38 169 ALA A CA 1
ATOM 1208 C C . ALA A 1 169 ? -5.876 5.726 9.409 1.00 84.38 169 ALA A C 1
ATOM 1210 O O . ALA A 1 169 ? -6.891 5.613 10.099 1.00 84.38 169 ALA A O 1
ATOM 1211 N N . GLU A 1 170 ? -4.907 6.593 9.718 1.00 80.50 170 GLU A N 1
ATOM 1212 C CA . GLU A 1 170 ? -5.031 7.522 10.852 1.00 80.50 170 GLU A CA 1
ATOM 1213 C C . GLU A 1 170 ? -6.247 8.444 10.682 1.00 80.50 170 GLU A C 1
ATOM 1215 O O . GLU A 1 170 ? -6.981 8.663 11.643 1.00 80.50 170 GLU A O 1
ATOM 1220 N N . ARG A 1 171 ? -6.525 8.902 9.453 1.00 80.88 171 ARG A N 1
ATOM 1221 C CA . ARG A 1 171 ? -7.769 9.601 9.082 1.00 80.88 171 ARG A CA 1
ATOM 1222 C C . ARG A 1 171 ? -8.407 8.949 7.856 1.00 80.88 171 ARG A C 1
ATOM 1224 O O . ARG A 1 171 ? -7.974 9.172 6.729 1.00 80.88 171 ARG A O 1
ATOM 1231 N N . GLY A 1 172 ? -9.437 8.137 8.074 1.00 81.81 172 GLY A N 1
ATOM 1232 C CA . GLY A 1 172 ? -10.105 7.379 7.014 1.00 81.81 172 GLY A CA 1
ATOM 1233 C C . GLY A 1 172 ? -11.583 7.727 6.854 1.00 81.81 172 GLY A C 1
ATOM 1234 O O . GLY A 1 172 ? -12.301 7.803 7.849 1.00 81.81 172 GLY A O 1
ATOM 1235 N N . ALA A 1 173 ? -12.055 7.877 5.615 1.00 80.06 173 ALA A N 1
ATOM 1236 C CA . ALA A 1 173 ? -13.473 8.048 5.294 1.00 80.06 173 ALA A CA 1
ATOM 1237 C C . ALA A 1 173 ? -13.953 6.925 4.363 1.00 80.06 173 ALA A C 1
ATOM 1239 O O . ALA A 1 173 ? -13.475 6.776 3.243 1.00 80.06 173 ALA A O 1
ATOM 1240 N N . GLY A 1 174 ? -14.905 6.109 4.810 1.00 84.31 174 GLY A N 1
ATOM 1241 C CA . GLY A 1 174 ? -15.328 4.954 4.026 1.00 84.31 174 GLY A CA 1
ATOM 1242 C C . GLY A 1 174 ? -16.488 4.174 4.618 1.00 84.31 174 GLY A C 1
ATOM 1243 O O . GLY A 1 174 ? -17.044 4.549 5.652 1.00 84.31 174 GLY A O 1
ATOM 1244 N N . ARG A 1 175 ? -16.856 3.068 3.963 1.00 80.75 175 ARG A N 1
ATOM 1245 C CA . ARG A 1 175 ? -17.936 2.192 4.448 1.00 80.75 175 ARG A CA 1
ATOM 1246 C C . ARG A 1 175 ? -17.511 1.397 5.683 1.00 80.75 175 ARG A C 1
ATOM 1248 O O . ARG A 1 175 ? -18.272 1.365 6.645 1.00 80.75 175 ARG A O 1
ATOM 1255 N N . TYR A 1 176 ? -16.313 0.819 5.652 1.00 83.19 176 TYR A N 1
ATOM 1256 C CA . TYR A 1 176 ? -15.673 0.081 6.738 1.00 83.19 176 TYR A CA 1
ATOM 1257 C C . TYR A 1 176 ? -14.295 0.692 7.017 1.00 83.19 176 TYR A C 1
ATOM 1259 O O . TYR A 1 176 ? -13.387 0.624 6.189 1.00 83.19 176 TYR A O 1
ATOM 1267 N N . VAL A 1 177 ? -14.138 1.311 8.178 1.00 79.12 177 VAL A N 1
ATOM 1268 C CA . VAL A 1 177 ? -12.955 2.069 8.577 1.00 79.12 177 VAL A CA 1
ATOM 1269 C C . VAL A 1 177 ? -12.333 1.431 9.816 1.00 79.12 177 VAL A C 1
ATOM 1271 O O . VAL A 1 177 ? -13.016 1.114 10.789 1.00 79.12 177 VAL A O 1
ATOM 1274 N N . PHE A 1 178 ? -11.017 1.259 9.764 1.00 79.69 178 PHE A N 1
ATOM 1275 C CA . PHE A 1 178 ? -10.153 0.894 10.872 1.00 79.69 178 PHE A CA 1
ATOM 1276 C C . PHE A 1 178 ? -9.155 2.029 11.119 1.00 79.69 178 PHE A C 1
ATOM 1278 O O . PHE A 1 178 ? -8.091 2.121 10.509 1.00 79.69 178 PHE A O 1
ATOM 1285 N N . SER A 1 179 ? -9.559 2.952 11.979 1.00 75.38 179 SER A N 1
ATOM 1286 C CA . SER A 1 179 ? -8.867 4.197 12.287 1.00 75.38 179 SER A CA 1
ATOM 1287 C C . SER A 1 179 ? -8.850 4.432 13.797 1.00 75.38 179 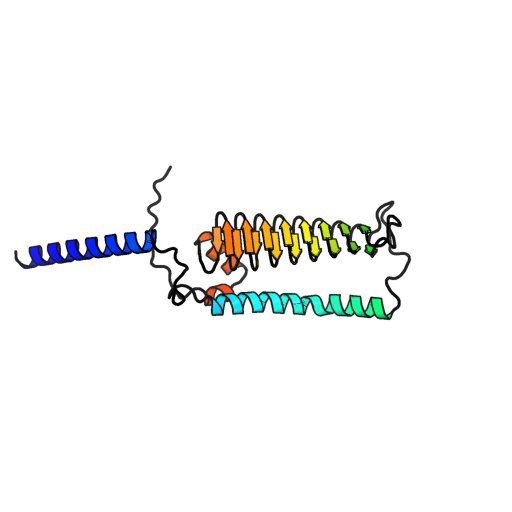SER A C 1
ATOM 1289 O O . SER A 1 179 ? -9.557 3.771 14.559 1.00 75.38 179 SER A O 1
ATOM 1291 N N . VAL A 1 180 ? -8.081 5.431 14.234 1.00 70.06 180 VAL A N 1
ATOM 1292 C CA . VAL A 1 180 ? -8.117 5.927 15.617 1.00 70.06 180 VAL A CA 1
ATOM 1293 C C . VAL A 1 180 ? -9.525 6.393 15.993 1.00 70.06 180 VAL A C 1
ATOM 1295 O O . VAL A 1 180 ? -9.943 6.231 17.133 1.00 70.06 180 VAL A O 1
ATOM 1298 N N . GLN A 1 181 ? -10.267 6.940 15.023 1.00 66.19 181 GLN A N 1
ATOM 1299 C CA . GLN A 1 181 ? -11.568 7.563 15.266 1.00 66.19 181 GLN A CA 1
ATOM 1300 C C . GLN A 1 181 ? -12.774 6.645 15.021 1.00 66.19 181 GLN A C 1
ATOM 1302 O O . GLN A 1 181 ? -13.875 6.915 15.495 1.00 66.19 181 GLN A O 1
ATOM 1307 N N . ARG A 1 182 ? -12.602 5.572 14.248 1.00 68.50 182 ARG A N 1
ATOM 1308 C CA . ARG A 1 182 ? -13.696 4.679 13.855 1.00 68.50 182 ARG A CA 1
ATOM 1309 C C . ARG A 1 182 ? -13.163 3.276 13.623 1.00 68.50 182 ARG A C 1
ATOM 1311 O O . ARG A 1 182 ? -12.205 3.113 12.872 1.00 68.50 182 ARG A O 1
ATOM 1318 N N . GLN A 1 183 ? -13.793 2.291 14.255 1.00 73.25 183 GLN A N 1
ATOM 1319 C CA . GLN A 1 183 ? -13.432 0.878 14.165 1.00 73.25 183 GLN A CA 1
ATOM 1320 C C . GLN A 1 183 ? -14.690 0.072 13.869 1.00 73.25 183 GLN A C 1
ATOM 1322 O O . GLN A 1 183 ? -15.476 -0.206 14.766 1.00 73.25 183 GLN A O 1
ATOM 1327 N N . ASP A 1 184 ? -14.899 -0.266 12.600 1.00 72.44 184 ASP A N 1
ATOM 1328 C CA . ASP A 1 184 ? -15.983 -1.166 12.215 1.00 72.44 184 ASP A CA 1
ATOM 1329 C C . ASP A 1 184 ? -15.515 -2.626 12.321 1.00 72.44 184 ASP A C 1
ATOM 1331 O O . ASP A 1 184 ? -14.444 -2.972 11.813 1.00 72.44 184 ASP A O 1
ATOM 1335 N N . ASP A 1 185 ? -16.344 -3.504 12.891 1.00 72.56 185 ASP A N 1
ATOM 1336 C CA . ASP A 1 185 ? -16.008 -4.921 13.121 1.00 72.56 185 ASP A CA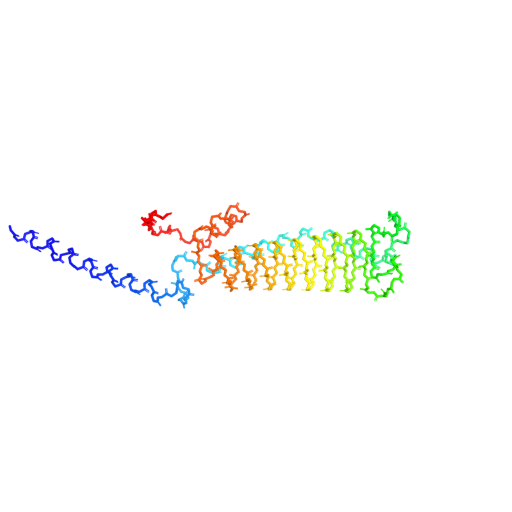 1
ATOM 1337 C C . ASP A 1 185 ? -15.526 -5.633 11.851 1.00 72.56 185 ASP A C 1
ATOM 1339 O O . ASP A 1 185 ? -14.522 -6.344 11.860 1.00 72.56 185 ASP A O 1
ATOM 1343 N N . ARG A 1 186 ? -16.187 -5.369 10.714 1.00 73.31 186 ARG A N 1
ATOM 1344 C CA . ARG A 1 186 ? -15.805 -5.930 9.406 1.00 73.31 186 ARG A CA 1
ATOM 1345 C C . ARG A 1 186 ? -14.429 -5.460 8.934 1.00 73.31 186 ARG A C 1
ATOM 1347 O O . ARG A 1 186 ? -13.720 -6.226 8.286 1.00 73.31 186 ARG A O 1
ATOM 1354 N N . ALA A 1 187 ? -14.049 -4.211 9.219 1.00 75.56 187 ALA A N 1
ATOM 1355 C CA . ALA A 1 187 ? -12.717 -3.710 8.884 1.00 75.56 187 ALA A CA 1
ATOM 1356 C C . ALA A 1 187 ? -11.670 -4.335 9.809 1.00 75.56 187 ALA A C 1
ATOM 1358 O O . ALA A 1 187 ? -10.628 -4.788 9.340 1.00 75.56 187 ALA A O 1
ATOM 1359 N N . VAL A 1 188 ? -11.966 -4.412 11.108 1.00 78.31 188 VAL A N 1
ATOM 1360 C CA . VAL A 1 188 ? -11.091 -5.032 12.106 1.00 78.31 188 VAL A CA 1
ATOM 1361 C C . VAL A 1 188 ? -10.813 -6.487 11.748 1.00 78.31 188 VAL A C 1
ATOM 1363 O O . VAL A 1 188 ? -9.652 -6.885 11.688 1.00 78.31 188 VAL A O 1
ATOM 1366 N N . GLU A 1 189 ? -11.841 -7.280 11.456 1.00 79.56 189 GLU A N 1
ATOM 1367 C CA . GLU A 1 189 ? -11.687 -8.683 11.067 1.00 79.56 189 GLU A CA 1
ATOM 1368 C C . GLU A 1 189 ? -10.831 -8.820 9.802 1.00 79.56 189 GLU A C 1
ATOM 1370 O O . GLU A 1 189 ? -9.855 -9.576 9.784 1.00 79.56 189 GLU A O 1
ATOM 1375 N N . PHE A 1 190 ? -11.136 -8.030 8.769 1.00 82.94 190 PHE A N 1
ATOM 1376 C CA . PHE A 1 190 ? -10.387 -8.034 7.517 1.00 82.94 190 PHE A CA 1
ATOM 1377 C C . PHE A 1 190 ? -8.907 -7.689 7.737 1.00 82.94 190 PHE A C 1
ATOM 1379 O O . PHE A 1 190 ? -8.027 -8.460 7.357 1.00 82.94 190 PHE A O 1
ATOM 1386 N N . PHE A 1 191 ? -8.603 -6.565 8.390 1.00 82.62 191 PHE A N 1
ATOM 1387 C CA . PHE A 1 191 ? -7.221 -6.118 8.563 1.00 82.62 191 PHE A CA 1
ATOM 1388 C C . PHE A 1 191 ? -6.454 -6.960 9.575 1.00 82.62 191 PHE A C 1
ATOM 1390 O O . PHE A 1 191 ? -5.279 -7.220 9.358 1.00 82.62 191 PHE A O 1
ATOM 1397 N N . THR A 1 192 ? -7.077 -7.445 10.648 1.00 80.94 192 THR A N 1
ATOM 1398 C CA . THR A 1 192 ? -6.384 -8.297 11.629 1.00 80.94 192 THR A CA 1
ATOM 1399 C C . THR A 1 192 ? -6.130 -9.715 11.124 1.00 80.94 192 THR A C 1
ATOM 1401 O O . THR A 1 192 ? -5.211 -10.371 11.624 1.00 80.94 192 THR A O 1
ATOM 1404 N N . ARG A 1 193 ? -6.890 -10.182 10.124 1.00 83.50 193 ARG A N 1
ATOM 1405 C CA . ARG A 1 193 ? -6.596 -11.420 9.390 1.00 83.50 193 ARG A CA 1
ATOM 1406 C C . ARG A 1 193 ? -5.286 -11.314 8.607 1.00 83.50 193 ARG A C 1
ATOM 1408 O O . ARG A 1 193 ? -4.511 -12.264 8.612 1.00 83.50 193 ARG A O 1
ATOM 1415 N N . TRP A 1 194 ? -5.029 -10.169 7.973 1.00 79.56 194 TRP A N 1
ATOM 1416 C CA . TRP A 1 194 ? -3.826 -9.938 7.159 1.00 79.56 194 TRP A CA 1
ATOM 1417 C C . TRP A 1 194 ? -2.649 -9.331 7.946 1.00 79.56 194 TRP A C 1
ATOM 1419 O O . TRP A 1 194 ? -1.490 -9.618 7.656 1.00 79.56 194 TRP A O 1
ATOM 1429 N N . LEU A 1 195 ? -2.922 -8.517 8.967 1.00 81.69 195 LEU A N 1
ATOM 1430 C CA . LEU A 1 195 ? -1.950 -7.805 9.800 1.00 81.69 195 LEU A CA 1
ATOM 1431 C C . LEU A 1 195 ? -2.183 -8.145 11.287 1.00 81.69 195 LEU A C 1
ATOM 1433 O O . LEU A 1 195 ? -2.725 -7.338 12.049 1.00 81.69 195 LEU A O 1
ATOM 1437 N N . PRO A 1 196 ? -1.748 -9.330 11.756 1.00 80.00 196 PRO A N 1
ATOM 1438 C CA . PRO A 1 196 ? -2.058 -9.815 13.102 1.00 80.00 196 PRO A CA 1
ATOM 1439 C C . PRO A 1 196 ? -1.517 -8.928 14.231 1.00 80.00 196 PRO A C 1
ATOM 1441 O O . PRO A 1 196 ? -2.085 -8.924 15.321 1.00 80.00 196 PRO A O 1
ATOM 1444 N N . ARG A 1 197 ? -0.456 -8.138 14.003 1.00 79.12 197 ARG A N 1
ATOM 1445 C CA . ARG A 1 197 ? 0.064 -7.214 15.028 1.00 79.12 197 ARG A CA 1
ATOM 1446 C C . ARG A 1 197 ? -0.874 -6.049 15.328 1.00 79.12 197 ARG A C 1
ATOM 1448 O O . ARG A 1 197 ? -0.780 -5.505 16.424 1.00 79.12 197 ARG A O 1
ATOM 1455 N N . LEU A 1 198 ? -1.805 -5.724 14.427 1.00 77.81 198 LEU A N 1
ATOM 1456 C CA . LEU A 1 198 ? -2.844 -4.725 14.693 1.00 77.81 198 LEU A CA 1
ATOM 1457 C C . LEU A 1 198 ? -3.766 -5.150 15.842 1.00 77.81 198 LEU A C 1
ATOM 1459 O O . LEU A 1 198 ? -4.297 -4.288 16.531 1.00 77.81 198 LEU A O 1
ATOM 1463 N N . LYS A 1 199 ? -3.884 -6.457 16.130 1.00 74.69 199 LYS A N 1
ATOM 1464 C CA . LYS A 1 199 ? -4.664 -6.958 17.274 1.00 74.69 199 LYS A CA 1
ATOM 1465 C C . LYS A 1 199 ? -4.173 -6.417 18.615 1.00 74.69 199 LYS A C 1
ATOM 1467 O O . LYS A 1 199 ? -4.971 -6.270 19.523 1.00 74.69 199 LYS A O 1
ATOM 1472 N N . LYS A 1 200 ? -2.882 -6.086 18.740 1.00 74.25 200 LYS A N 1
ATOM 1473 C CA . LYS A 1 200 ? -2.323 -5.502 19.971 1.00 74.25 200 LYS A CA 1
ATOM 1474 C C . LYS A 1 200 ? -2.825 -4.083 20.241 1.00 74.25 200 LYS A C 1
ATOM 1476 O O . LYS A 1 200 ? -2.775 -3.636 21.379 1.00 74.25 200 LYS A O 1
ATOM 1481 N N . ALA A 1 201 ? -3.279 -3.384 19.201 1.00 72.19 201 ALA A N 1
ATOM 1482 C CA . ALA A 1 201 ? -3.867 -2.058 19.332 1.00 72.19 201 ALA A CA 1
ATOM 1483 C C . ALA A 1 201 ? -5.323 -2.102 19.815 1.00 72.19 201 ALA A C 1
ATOM 1485 O O . ALA A 1 201 ? -5.830 -1.094 20.300 1.00 72.19 201 ALA A O 1
ATOM 1486 N N . LEU A 1 202 ? -5.973 -3.262 19.693 1.00 70.94 202 LEU A N 1
ATOM 1487 C CA . LEU A 1 202 ? -7.311 -3.522 20.205 1.00 70.94 202 LEU A CA 1
ATOM 1488 C C . LEU A 1 202 ? -7.158 -3.995 21.653 1.00 70.94 202 LEU A C 1
ATOM 1490 O O . LEU A 1 202 ? -6.749 -5.132 21.903 1.00 70.94 202 LEU A O 1
ATOM 1494 N N . ALA A 1 203 ? -7.434 -3.122 22.616 1.00 59.47 203 ALA A N 1
ATOM 1495 C CA . ALA A 1 203 ? -7.566 -3.564 23.997 1.00 59.47 203 ALA A CA 1
ATOM 1496 C C . ALA A 1 203 ? -8.853 -4.410 24.082 1.00 59.47 203 ALA A C 1
ATOM 1498 O O . ALA A 1 203 ? -9.913 -3.991 23.631 1.00 59.47 203 ALA A O 1
ATOM 1499 N N . GLN A 1 204 ? -8.739 -5.656 24.537 1.00 56.88 204 GLN A N 1
ATOM 1500 C CA . GLN A 1 204 ? -9.811 -6.666 24.510 1.00 56.88 204 GLN A CA 1
ATOM 1501 C C . GLN A 1 204 ? -11.036 -6.288 25.376 1.00 56.88 204 GLN A C 1
ATOM 1503 O O . GLN A 1 204 ? -10.880 -5.491 26.299 1.00 56.88 204 GLN A O 1
ATOM 1508 N N . PRO A 1 205 ? -12.156 -7.041 25.283 1.00 47.88 205 PRO A N 1
ATOM 1509 C CA . PRO A 1 205 ? -12.939 -7.386 24.097 1.00 47.88 205 PRO A CA 1
ATOM 1510 C C . PRO A 1 205 ? -13.972 -6.274 23.810 1.00 47.88 205 PRO A C 1
ATOM 1512 O O . PRO A 1 205 ? -14.262 -5.449 24.675 1.00 47.88 205 PRO A O 1
ATOM 1515 N N . LEU A 1 206 ? -14.583 -6.259 22.620 1.00 47.91 206 LEU A N 1
ATOM 1516 C CA . LEU A 1 206 ? -15.779 -5.434 22.422 1.00 47.91 206 LEU A CA 1
ATOM 1517 C C . LEU A 1 206 ? -16.832 -5.801 23.487 1.00 47.91 206 LEU A C 1
ATOM 1519 O O . LEU A 1 206 ? -17.048 -6.998 23.715 1.00 47.91 206 LEU A O 1
ATOM 1523 N N . PRO A 1 207 ? -17.540 -4.834 24.102 1.00 44.62 207 PRO A N 1
ATOM 1524 C CA . PRO A 1 207 ? -18.810 -5.163 24.730 1.00 44.62 207 PRO A CA 1
ATOM 1525 C C . PRO A 1 207 ? -19.678 -5.833 23.660 1.00 44.62 207 PRO A C 1
ATOM 1527 O O . PRO A 1 207 ? -19.853 -5.289 22.570 1.00 44.62 207 PRO A O 1
ATOM 1530 N N . VAL A 1 208 ? -20.163 -7.046 23.940 1.00 44.47 208 VAL A N 1
ATOM 1531 C CA . VAL A 1 208 ? -21.007 -7.810 23.015 1.00 44.47 208 VAL A CA 1
ATOM 1532 C C . VAL A 1 208 ? -22.299 -7.027 22.802 1.00 44.47 208 VAL A C 1
ATOM 1534 O O . VAL A 1 208 ? -23.247 -7.138 23.576 1.00 44.47 208 VAL A O 1
ATOM 1537 N N . VAL A 1 209 ? -22.348 -6.217 21.748 1.00 49.09 209 VAL A N 1
ATOM 1538 C CA . VAL A 1 209 ? -23.599 -5.649 21.261 1.00 49.09 209 VAL A CA 1
ATOM 1539 C C . VAL A 1 209 ? -24.211 -6.709 20.360 1.00 49.09 209 VAL A C 1
ATOM 1541 O O . VAL A 1 209 ? -23.782 -6.899 19.224 1.00 49.09 209 VAL A O 1
ATOM 1544 N N . ARG A 1 210 ? -25.205 -7.440 20.876 1.00 40.59 210 ARG A N 1
ATOM 1545 C CA . ARG A 1 210 ? -26.078 -8.240 20.015 1.00 40.59 210 ARG A CA 1
ATOM 1546 C C . ARG A 1 210 ? -26.793 -7.279 19.072 1.00 40.59 210 ARG A C 1
ATOM 1548 O O . ARG A 1 210 ? -27.680 -6.538 19.485 1.00 40.59 210 ARG A O 1
ATOM 1555 N N . ILE A 1 211 ? -26.364 -7.269 17.815 1.00 47.88 211 ILE A N 1
ATOM 1556 C CA . ILE A 1 211 ? -27.120 -6.647 16.738 1.00 47.88 211 ILE A CA 1
ATOM 1557 C C . ILE A 1 211 ? -28.279 -7.597 16.456 1.00 47.88 211 ILE A C 1
ATOM 1559 O O . ILE A 1 211 ? -28.157 -8.520 15.651 1.00 47.88 211 ILE A O 1
ATOM 1563 N N . ASP A 1 212 ? -29.403 -7.377 17.129 1.00 46.09 212 ASP A N 1
ATOM 1564 C CA . ASP A 1 212 ? -30.682 -7.845 16.616 1.00 46.09 212 ASP A CA 1
ATOM 1565 C C . ASP A 1 212 ? -30.920 -7.059 15.325 1.00 46.09 212 ASP A C 1
ATOM 1567 O O . ASP A 1 212 ? -31.389 -5.923 15.323 1.00 46.09 212 ASP A O 1
ATOM 1571 N N . SER A 1 213 ? -30.454 -7.620 14.212 1.00 39.00 213 SER A N 1
ATOM 1572 C CA . SER A 1 213 ? -30.685 -7.060 12.891 1.00 39.00 213 SER A CA 1
ATOM 1573 C C . SER A 1 213 ? -32.158 -7.305 12.561 1.00 39.00 213 SER A C 1
ATOM 1575 O O . SER A 1 213 ? -32.553 -8.474 12.471 1.00 39.00 213 SER A O 1
ATOM 1577 N N . PRO A 1 214 ? -33.008 -6.275 12.390 1.00 45.12 214 PRO A N 1
ATOM 1578 C CA . PRO A 1 214 ? -34.280 -6.507 11.738 1.00 45.12 214 PRO A CA 1
ATOM 1579 C C . PRO A 1 214 ? -33.964 -6.927 10.302 1.00 45.12 214 PRO A C 1
ATOM 1581 O O . PRO A 1 214 ? -33.354 -6.176 9.540 1.00 45.12 214 PRO A O 1
ATOM 1584 N N . ARG A 1 215 ? -34.336 -8.168 9.972 1.00 44.34 215 ARG A N 1
ATOM 1585 C CA . ARG A 1 215 ? -34.391 -8.652 8.594 1.00 44.34 215 ARG A CA 1
ATOM 1586 C C . ARG A 1 215 ? -35.229 -7.665 7.783 1.00 44.34 215 ARG A C 1
ATOM 1588 O O . ARG A 1 215 ? -36.403 -7.473 8.098 1.00 44.34 215 ARG A O 1
ATOM 1595 N N . ILE A 1 216 ? -34.608 -7.071 6.771 1.00 40.66 216 ILE A N 1
ATOM 1596 C CA . ILE A 1 216 ? -35.287 -6.565 5.578 1.00 40.66 216 ILE A CA 1
ATOM 1597 C C . ILE A 1 216 ? -34.883 -7.508 4.452 1.00 40.66 216 ILE A C 1
ATOM 1599 O O . ILE A 1 216 ? -33.662 -7.780 4.354 1.00 40.66 216 ILE A O 1
#

Foldseek 3Di:
DVVVVVVVVVVVVVVVVVVVVVVCPVPDQCFPDPCSVFFDVVLLVVLLVVVVVVVVVVCVVVVVVQVVCVVVVHDDPDQDADPLAGQEFAQCPPNVPDGFEFTHCETEGCETEHCDGHHCDTEHCHFDHCHGHHCHFEHCHTEHQDFEHCETEHCEYYEDEYEHQQYEHCHYHHVAYNHSRDHDPVNCVVCCVVRVSSVVRGDDDPPPDPPPDPDD